Protein 2O6P (pdb70)

Nearest PDB structures (foldseek):
  2o6p-assembly1_A  TM=9.676E-01  e=1.182E-20  Staphylococcus aureus subsp. aureus N315
  2k78-assembly1_A  TM=9.141E-01  e=2.560E-16  Staphylococcus aureus subsp. aureus MW2
  2z6f-assembly1_A-2  TM=8.669E-01  e=1.026E-07  Staphylococcus aureus subsp. aureus Mu50
  4ij2-assembly1_F  TM=8.862E-01  e=1.407E-07  Staphylococcus aureus subsp. aureus USA300
  6tb2-assembly1_E  TM=8.964E-01  e=1.829E-07  Staphylococcus aureus

Foldseek 3Di:
DDQKFKWFKFKAAPPDPHGDPQRVQWDPIWMWHQPPNFIKIKTKGFLLVFWPWKAWQRHTWDWDAADVVRRMTITMYTDQDQAAKTKMKIWGWDFDDDVRHTDTDTDIHIIMMGGHDDPPHHD/DPDKAWWAKFKAAPPDPHGDPQRVQWDPIWMWDCPPNFIKIKTKGFLLVFWPWKFWQPGTWDWDAADVVRRMTITMDTDPDQAAKTKMKIWGWDFDDPPPDTDTDTDIGIMIMGIHDDD

Sequence (242 aa):
GSSDSGTLNNYEVYKYNTNDTSIANDYFNKPAKKYIIKKNGKLYVQQITVNHSHWITGMMSSIEGHKKENIISSKNTTAKDERTSEFEVSKLNGKIDGKKIDVYIDEKVNGKKPFKKYDHHYNITYKFNGPTDVAGGSDSGTLNNYEVYKYNTNDTSIIANDYFNKPAKYIKKNGKLYVQITVNHSHWITGMSSIEGHKENIISKNTTAKDERTSEFEVSKLNGKIDGKIDVYIDEKVNGKPFKYDHHYNITYKFNGPT

Radius of gyration: 23.6 Å; Cα contacts (8 Å, |Δi|>4): 612; chains: 2; bounding box: 55×71×37 Å

InterPro domains:
  IPR006635 NEAT domain [PF05031] (29-143)
  IPR006635 NEAT domain [PS50978] (27-150)
  IPR006635 NEAT domain [SM00725] (27-150)
  IPR006635 NEAT domain [cd06920] (33-147)
  IPR017505 Sortase B signal domain, NPQTN class [TIGR03068] (189-221)
  IPR019909 Haem uptake protein IsdC [TIGR03656] (1-227)
  IPR037250 NEAT domain superfamily [G3DSA:2.60.40.1850] (28-150)
  IPR037250 NEAT domain superfamily [SSF158911] (33-146)
  IPR050436 Iron-regulated surface determinant protein A [PTHR37824] (28-159)

Secondary structure (DSSP, 8-state):
--SEEEEEEEEEETTSSSBPGGGGGB-S-EEEEEETTEEEEEEEEESGGGEEEEEETTEE-EEEEEETTTTEEEEEEEES-SEEEEEEEEEEEEEEEETTEEEEEEEEEEEEEEEE--SS---/--EEEEE-EEEEETTSSSBPGGGGGB-SSEEEEEETTEEEEEEEEESGGGEEEEEETTEE-EEEEEETTTTEEEEEEEES-SEEEEEEEEEEEEEE--TT--EEEEEEEEEEEEEES--

Solvent-accessible surface area: 13640 Å² total; per-residue (Å²): 95,69,82,61,30,80,5,96,10,56,0,24,130,91,106,40,105,91,77,15,108,16,21,84,40,5,42,84,72,3,117,12,52,65,82,142,50,100,8,33,0,26,1,32,1,28,66,10,115,37,8,88,12,8,16,0,68,72,78,178,33,87,71,77,59,127,64,128,102,134,40,29,9,26,0,14,2,54,6,78,75,4,66,22,87,7,61,5,115,4,44,22,100,12,98,71,138,65,119,55,67,94,34,37,58,64,46,133,91,59,4,4,0,66,0,63,8,39,124,99,11,72,74,99,101,60,62,22,104,0,94,13,56,0,34,130,88,113,40,107,91,78,15,107,16,23,72,41,4,43,88,69,6,90,21,29,61,59,134,88,102,46,33,0,26,0,33,0,25,20,10,102,42,8,87,16,8,20,0,71,74,116,184,32,82,73,81,61,136,63,130,82,118,19,32,10,26,0,16,4,79,5,77,84,4,57,15,94,6,62,5,112,4,52,24,92,25,84,49,104,110,111,53,77,117,73,130,75,82,82,129,90,62,4,3,0,52,0,74,14,46,168

Organism: Staphylococcus aureus (strain NCTC 8325 / PS 47) (NCBI:txid93061)

B-factor: mean 21.62, std 5.41, range [11.18, 51.81]

CATH classification: 2.60.40.1850

Structure (mmCIF, N/CA/C/O backbone):
data_2O6P
#
_entry.id   2O6P
#
_cell.length_a   47.489
_cell.length_b   70.441
_cell.length_c   88.685
_cell.angle_alpha   90.00
_cell.angle_beta   90.00
_cell.angle_gamma   90.00
#
_symmetry.space_group_name_H-M   'P 21 21 21'
#
loop_
_entity.id
_entity.type
_entity.pdbx_description
1 polymer 'Iron-regulated surface determinant protein C'
2 non-polymer 'ZINC ION'
3 non-polymer 'CHLORIDE ION'
4 non-polymer 'PROTOPORPHYRIN IX CONTAINING FE'
5 water water
#
loop_
_atom_site.group_PDB
_atom_site.id
_atom_site.type_symbol
_atom_site.label_atom_id
_atom_site.label_alt_id
_atom_site.label_comp_id
_atom_site.label_asym_id
_atom_site.label_entity_id
_atom_site.label_seq_id
_atom_site.pdbx_PDB_ins_code
_atom_site.Cartn_x
_atom_site.Cartn_y
_atom_site.Cartn_z
_atom_site.occupancy
_atom_site.B_iso_or_equiv
_atom_site.auth_seq_id
_atom_site.auth_comp_id
_atom_site.auth_asym_id
_atom_site.auth_atom_id
_atom_site.pdbx_PDB_model_num
ATOM 1 N N . GLY A 1 1 ? -33.794 -23.724 -14.715 1.00 18.21 28 GLY A N 1
ATOM 2 C CA . GLY A 1 1 ? -33.042 -24.929 -15.169 1.00 18.94 28 GLY A CA 1
ATOM 3 C C . GLY A 1 1 ? -33.527 -25.578 -16.455 1.00 19.12 28 GLY A C 1
ATOM 4 O O . GLY A 1 1 ? -34.437 -25.099 -17.135 1.00 18.79 28 GLY A O 1
ATOM 5 N N . SER A 1 2 ? -32.897 -26.689 -16.798 1.00 19.04 29 SER A N 1
ATOM 6 C CA A SER A 1 2 ? -33.283 -27.440 -17.980 0.50 19.53 29 SER A CA 1
ATOM 7 C CA B SER A 1 2 ? -33.272 -27.451 -17.986 0.50 19.74 29 SER A CA 1
ATOM 8 C C . SER A 1 2 ? -33.456 -28.910 -17.627 1.00 20.09 29 SER A C 1
ATOM 9 O O . SER A 1 2 ? -32.605 -29.492 -16.941 1.00 20.67 29 SER A O 1
ATOM 14 N N . ASP A 1 3 ? -34.553 -29.490 -18.103 1.00 20.14 30 ASP A N 1
ATOM 15 C CA . ASP A 1 3 ? -34.923 -30.868 -17.767 1.00 20.55 30 ASP A CA 1
ATOM 16 C C . ASP A 1 3 ? -34.158 -31.922 -18.568 1.00 20.53 30 ASP A C 1
ATOM 17 O O . ASP A 1 3 ? -34.388 -33.118 -18.423 1.00 21.48 30 ASP A O 1
ATOM 22 N N . SER A 1 4 ? -33.247 -31.471 -19.414 1.00 19.58 31 SER A N 1
ATOM 23 C CA . SER A 1 4 ? -32.306 -32.376 -20.063 1.00 19.32 31 SER A CA 1
ATOM 24 C C . SER A 1 4 ? -31.029 -31.610 -20.345 1.00 19.60 31 SER A C 1
ATOM 25 O O . SER A 1 4 ? -31.044 -30.382 -20.389 1.00 20.04 31 SER A O 1
ATOM 28 N N . GLY A 1 5 ? -29.928 -32.334 -20.540 1.00 20.20 32 GLY A N 1
ATOM 29 C CA . GLY A 1 5 ? -28.640 -31.700 -20.798 1.00 20.68 32 GLY A CA 1
ATOM 30 C C . GLY A 1 5 ? -27.509 -32.658 -20.528 1.00 21.73 32 GLY A C 1
ATOM 31 O O . GLY A 1 5 ? -27.717 -33.861 -20.490 1.00 21.53 32 GLY A O 1
ATOM 32 N N . THR A 1 6 ? -26.310 -32.126 -20.334 1.00 22.18 33 THR A N 1
ATOM 33 C CA . THR A 1 6 ? -25.177 -32.995 -20.046 1.00 22.85 33 THR A CA 1
ATOM 34 C C . THR A 1 6 ? -24.815 -32.880 -18.583 1.00 21.97 33 THR A C 1
ATOM 35 O O . THR A 1 6 ? -25.178 -31.920 -17.905 1.00 21.88 33 THR A O 1
ATOM 39 N N . LEU A 1 7 ? -24.142 -33.894 -18.065 1.00 22.03 34 LEU A N 1
ATOM 40 C CA . LEU A 1 7 ? -23.596 -33.759 -16.735 1.00 22.22 34 LEU A CA 1
ATOM 41 C C . LEU A 1 7 ? -22.282 -34.487 -16.595 1.00 21.62 34 LEU A C 1
ATOM 42 O O . LEU A 1 7 ? -22.068 -35.578 -17.150 1.00 21.85 34 LEU A O 1
ATOM 47 N N . ASN A 1 8 ? -21.400 -33.834 -15.867 1.00 21.06 35 ASN A N 1
ATOM 48 C CA A ASN A 1 8 ? -20.123 -34.401 -15.518 0.50 20.91 35 ASN A CA 1
ATOM 49 C CA B ASN A 1 8 ? -20.121 -34.429 -15.531 0.50 21.06 35 ASN A CA 1
ATOM 50 C C . ASN A 1 8 ? -20.323 -35.382 -14.369 1.00 20.63 35 ASN A C 1
ATOM 51 O O . ASN A 1 8 ? -21.222 -35.206 -13.548 1.00 20.13 35 ASN A O 1
ATOM 60 N N . TYR A 1 9 ? -19.490 -36.407 -14.326 1.00 19.76 36 TYR A N 1
ATOM 61 C CA . TYR A 1 9 ? -19.530 -37.372 -13.244 1.00 18.62 36 TYR A CA 1
ATOM 62 C C . TYR A 1 9 ? -18.183 -38.073 -13.192 1.00 18.93 36 TYR A C 1
ATOM 63 O O . TYR A 1 9 ? -17.375 -37.944 -14.111 1.00 19.26 36 TYR A O 1
ATOM 72 N N . GLU A 1 10 ? -17.961 -38.811 -12.112 1.00 18.82 37 GLU A N 1
ATOM 73 C CA . GLU A 1 10 ? -16.766 -39.626 -11.958 1.00 19.39 37 GLU A CA 1
ATOM 74 C C . GLU A 1 10 ? -17.187 -40.935 -11.318 1.00 18.80 37 GLU A C 1
ATOM 75 O O . GLU A 1 10 ? -18.154 -40.969 -10.561 1.00 18.62 37 GLU A O 1
ATOM 81 N N . VAL A 1 11 ? -16.458 -42.007 -11.607 1.00 18.28 38 VAL A N 1
ATOM 82 C CA . VAL A 1 11 ? -16.711 -43.285 -10.940 1.00 17.70 38 VAL A CA 1
ATOM 83 C C . VAL A 1 11 ? -15.621 -43.530 -9.894 1.00 17.88 38 VAL A C 1
ATOM 84 O O . VAL A 1 11 ? -14.429 -43.542 -10.217 1.00 17.28 38 VAL A O 1
ATOM 88 N N . TYR A 1 12 ? -16.054 -43.692 -8.651 1.00 18.05 39 TYR A N 1
ATOM 89 C CA . TYR A 1 12 ? -15.166 -43.906 -7.522 1.00 18.47 39 TYR A CA 1
ATOM 90 C C . TYR A 1 12 ? -15.146 -45.369 -7.091 1.00 18.16 39 TYR A C 1
ATOM 91 O O . TYR A 1 12 ? -16.142 -46.085 -7.209 1.00 17.19 39 TYR A O 1
ATOM 100 N N . LYS A 1 13 ? -14.011 -45.803 -6.555 1.00 17.66 40 LYS A N 1
ATOM 101 C CA . LYS A 1 13 ? -13.966 -47.064 -5.834 1.00 17.49 40 LYS A CA 1
ATOM 102 C C . LYS A 1 13 ? -15.002 -47.016 -4.713 1.00 17.11 40 LYS A C 1
ATOM 103 O O . LYS A 1 13 ? -15.159 -45.995 -4.036 1.00 17.68 40 LYS A O 1
ATOM 109 N N . TYR A 1 14 ? -15.704 -48.128 -4.538 1.00 16.40 41 TYR A N 1
ATOM 110 C CA . TYR A 1 14 ? -16.881 -48.222 -3.671 1.00 16.51 41 TYR A CA 1
ATOM 111 C C . TYR A 1 14 ? -16.652 -47.564 -2.325 1.00 17.03 41 TYR A C 1
ATOM 112 O O . TYR A 1 14 ? -15.764 -47.978 -1.573 1.00 17.31 41 TYR A O 1
ATOM 121 N N . ASN A 1 15 ? -17.476 -46.560 -2.020 1.00 17.37 42 ASN A N 1
ATOM 122 C CA . ASN A 1 15 ? -17.468 -45.919 -0.703 1.00 18.39 42 ASN A CA 1
ATOM 123 C C . ASN A 1 15 ? -16.140 -45.284 -0.326 1.00 19.05 42 ASN A C 1
ATOM 124 O O . ASN A 1 15 ? -15.745 -45.271 0.847 1.00 19.93 42 ASN A O 1
ATOM 129 N N . THR A 1 16 ? -15.471 -44.756 -1.342 1.00 19.71 43 THR A N 1
ATOM 130 C CA . THR A 1 16 ? -14.261 -43.960 -1.155 1.00 20.24 43 THR A CA 1
ATOM 131 C C . THR A 1 16 ? -14.396 -42.689 -1.976 1.00 21.32 43 THR A C 1
ATOM 132 O O . THR A 1 16 ? -15.366 -42.510 -2.726 1.00 20.98 43 THR A O 1
ATOM 136 N N . ASN A 1 17 ? -13.410 -41.808 -1.837 1.00 22.97 44 ASN A N 1
ATOM 137 C CA . ASN A 1 17 ? -13.337 -40.634 -2.681 1.00 24.31 44 ASN A CA 1
ATOM 138 C C . ASN A 1 17 ? -12.219 -40.776 -3.711 1.00 24.50 44 ASN A C 1
ATOM 139 O O . ASN A 1 17 ? -11.769 -39.782 -4.293 1.00 25.50 44 ASN A O 1
ATOM 144 N N . ASP A 1 18 ? -11.805 -42.026 -3.943 1.00 24.46 45 ASP A N 1
ATOM 145 C CA . ASP A 1 18 ? -10.747 -42.365 -4.896 1.00 24.02 45 ASP A CA 1
ATOM 146 C C . ASP A 1 18 ? -11.322 -42.843 -6.220 1.00 23.20 45 ASP A C 1
ATOM 147 O O . ASP A 1 18 ? -12.285 -43.600 -6.253 1.00 22.71 45 ASP A O 1
ATOM 152 N N . THR A 1 19 ? -10.701 -42.403 -7.308 1.00 22.13 46 THR A N 1
ATOM 153 C CA . THR A 1 19 ? -11.103 -42.778 -8.656 1.00 21.46 46 THR A CA 1
ATOM 154 C C . THR A 1 19 ? -10.985 -44.292 -8.839 1.00 19.98 46 THR A C 1
ATOM 155 O O . THR A 1 19 ? -9.982 -44.902 -8.459 1.00 20.43 46 THR A O 1
ATOM 159 N N . SER A 1 20 ? -12.023 -44.894 -9.408 1.00 18.38 47 SER A N 1
ATOM 160 C CA . SER A 1 20 ? -12.036 -46.334 -9.640 1.00 17.58 47 SER A CA 1
ATOM 161 C C . SER A 1 20 ? -11.205 -46.698 -10.853 1.00 16.81 47 SER A C 1
ATOM 162 O O . SER A 1 20 ? -11.082 -45.918 -11.791 1.00 16.82 47 SER A O 1
ATOM 165 N N . ILE A 1 21 ? -10.674 -47.920 -10.852 1.00 17.15 48 ILE A N 1
ATOM 166 C CA . ILE A 1 21 ? -10.090 -48.495 -12.067 1.00 17.32 48 ILE A CA 1
ATOM 167 C C . ILE A 1 21 ? -11.118 -48.489 -13.218 1.00 16.96 48 ILE A C 1
ATOM 168 O O . ILE A 1 21 ? -10.757 -48.380 -14.400 1.00 17.77 48 ILE A O 1
ATOM 173 N N . ALA A 1 22 ? -12.397 -48.577 -12.848 1.00 16.09 49 ALA A N 1
ATOM 174 C CA . ALA A 1 22 ? -13.486 -48.552 -13.826 1.00 15.84 49 ALA A CA 1
ATOM 175 C C . ALA A 1 22 ? -13.617 -47.215 -14.546 1.00 15.51 49 ALA A C 1
ATOM 176 O O . ALA A 1 22 ? -14.129 -47.156 -15.670 1.00 15.55 49 ALA A O 1
ATOM 178 N N . ASN A 1 23 ? -13.161 -46.134 -13.901 1.00 15.82 50 ASN A N 1
ATOM 179 C CA . ASN A 1 23 ? -13.479 -44.783 -14.382 1.00 16.01 50 ASN A CA 1
ATOM 180 C C . ASN A 1 23 ? -13.100 -44.515 -15.841 1.00 16.40 50 ASN A C 1
ATOM 181 O O . ASN A 1 23 ? -13.846 -43.843 -16.558 1.00 16.02 50 ASN A O 1
ATOM 186 N N . ASP A 1 24 ? -11.944 -45.021 -16.281 1.00 16.91 51 ASP A N 1
ATOM 187 C CA . ASP A 1 24 ? -11.488 -44.801 -17.661 1.00 17.72 51 ASP A CA 1
ATOM 188 C C . ASP A 1 24 ? -12.429 -45.388 -18.720 1.00 17.18 51 ASP A C 1
ATOM 189 O O . ASP A 1 24 ? -12.407 -44.980 -19.888 1.00 17.19 51 ASP A O 1
ATOM 194 N N . TYR A 1 25 ? -13.268 -46.334 -18.298 1.00 16.26 52 TYR A N 1
ATOM 195 C CA . TYR A 1 25 ? -14.161 -47.037 -19.226 1.00 15.78 52 TYR A CA 1
ATOM 196 C C . TYR A 1 25 ? -15.506 -46.326 -19.362 1.00 15.56 52 TYR A C 1
ATOM 197 O O . TYR A 1 25 ? -16.388 -46.759 -20.108 1.00 15.99 52 TYR A O 1
ATOM 206 N N . PHE A 1 26 ? -15.640 -45.219 -18.635 1.00 15.96 53 PHE A N 1
ATOM 207 C CA . PHE A 1 26 ? -16.857 -44.418 -18.664 1.00 16.20 53 PHE A CA 1
ATOM 208 C C . PHE A 1 26 ? -16.578 -43.116 -19.399 1.00 17.10 53 PHE A C 1
ATOM 209 O O . PHE A 1 26 ? -15.704 -42.344 -18.984 1.00 17.63 53 PHE A O 1
ATOM 217 N N . ASN A 1 27 ? -17.271 -42.900 -20.517 1.00 17.43 54 ASN A N 1
ATOM 218 C CA . ASN A 1 27 ? -17.101 -41.665 -21.289 1.00 18.36 54 ASN A CA 1
ATOM 219 C C . ASN A 1 27 ? -17.707 -40.483 -20.553 1.00 18.83 54 ASN A C 1
ATOM 220 O O . ASN A 1 27 ? -18.761 -40.599 -19.922 1.00 19.12 54 ASN A O 1
ATOM 225 N N . LYS A 1 28 ? -17.028 -39.344 -20.622 1.00 20.09 55 LYS A N 1
ATOM 226 C CA . LYS A 1 28 ? -17.525 -38.127 -19.998 1.00 21.57 55 LYS A CA 1
ATOM 227 C C . LYS A 1 28 ? -17.749 -37.093 -21.106 1.00 22.03 55 LYS A C 1
ATOM 228 O O . LYS A 1 28 ? -16.984 -37.067 -22.082 1.00 22.62 55 LYS A O 1
ATOM 234 N N . PRO A 1 29 ? -18.798 -36.253 -20.975 1.00 22.41 56 PRO A N 1
ATOM 235 C CA . PRO A 1 29 ? -19.854 -36.277 -19.968 1.00 22.61 56 PRO A CA 1
ATOM 236 C C . PRO A 1 29 ? -20.960 -37.283 -20.309 1.00 22.13 56 PRO A C 1
ATOM 237 O O . PRO A 1 29 ? -20.971 -37.860 -21.402 1.00 23.02 56 PRO A O 1
ATOM 241 N N . ALA A 1 30 ? -21.865 -37.495 -19.361 1.00 21.68 57 ALA A N 1
ATOM 242 C CA . ALA A 1 30 ? -23.088 -38.237 -19.618 1.00 21.35 57 ALA A CA 1
ATOM 243 C C . ALA A 1 30 ? -24.156 -37.211 -19.980 1.00 20.92 57 ALA A C 1
ATOM 244 O O . ALA A 1 30 ? -23.878 -35.991 -20.048 1.00 21.05 57 ALA A O 1
ATOM 246 N N . LYS A 1 31 ? -25.356 -37.709 -20.245 1.00 20.77 58 LYS A N 1
ATOM 247 C CA A LYS A 1 31 ? -26.512 -36.841 -20.427 0.50 20.98 58 LYS A CA 1
ATOM 248 C CA B LYS A 1 31 ? -26.527 -36.866 -20.462 0.50 21.06 58 LYS A CA 1
ATOM 249 C C . LYS A 1 31 ? -27.532 -37.175 -19.361 1.00 20.78 58 LYS A C 1
ATOM 250 O O . LYS A 1 31 ? -27.472 -38.244 -18.744 1.00 21.14 58 LYS A O 1
ATOM 261 N N . TYR A 1 32 ? -28.451 -36.249 -19.114 1.00 20.23 59 TYR A N 1
ATOM 262 C CA . TYR A 1 32 ? -29.550 -36.521 -18.201 1.00 19.61 59 TYR A CA 1
ATOM 263 C C . TYR A 1 32 ? -30.835 -36.089 -18.865 1.00 20.20 59 TYR A C 1
ATOM 264 O O . TYR A 1 32 ? -30.823 -35.237 -19.767 1.00 19.41 59 TYR A O 1
ATOM 273 N N . ILE A 1 33 ? -31.922 -36.738 -18.458 1.00 20.56 60 ILE A N 1
ATOM 274 C CA A ILE A 1 33 ? -33.272 -36.384 -18.903 0.50 21.16 60 ILE A CA 1
ATOM 275 C CA B ILE A 1 33 ? -33.260 -36.351 -18.881 0.50 21.43 60 ILE A CA 1
ATOM 276 C C . ILE A 1 33 ? -34.238 -36.520 -17.731 1.00 22.07 60 ILE A C 1
ATOM 277 O O . ILE A 1 33 ? -34.161 -37.478 -16.958 1.00 22.27 60 ILE A O 1
ATOM 286 N N . LYS A 1 34 ? -35.142 -35.559 -17.602 1.00 23.24 61 LYS A N 1
ATOM 287 C CA . LYS A 1 34 ? -36.237 -35.669 -16.662 1.00 25.00 61 LYS A CA 1
ATOM 288 C C . LYS A 1 34 ? -37.473 -35.933 -17.520 1.00 25.77 61 LYS A C 1
ATOM 289 O O . LYS A 1 34 ? -37.760 -35.163 -18.452 1.00 26.65 61 LYS A O 1
ATOM 295 N N . LYS A 1 35 ? -38.160 -37.038 -17.228 1.00 26.70 62 LYS A N 1
ATOM 296 C CA . LYS A 1 35 ? -39.346 -37.484 -17.973 1.00 27.46 62 LYS A CA 1
ATOM 297 C C . LYS A 1 35 ? -40.274 -38.315 -17.083 1.00 27.99 62 LYS A C 1
ATOM 298 O O . LYS A 1 35 ? -39.812 -39.069 -16.213 1.00 28.45 62 LYS A O 1
ATOM 304 N N . ASN A 1 36 ? -41.583 -38.173 -17.315 1.00 28.30 63 ASN A N 1
ATOM 305 C CA . ASN A 1 36 ? -42.624 -38.810 -16.487 1.00 28.73 63 ASN A CA 1
ATOM 306 C C . ASN A 1 36 ? -42.426 -38.554 -14.972 1.00 28.03 63 ASN A C 1
ATOM 307 O O . ASN A 1 36 ? -42.660 -39.438 -14.143 1.00 28.79 63 ASN A O 1
ATOM 312 N N . GLY A 1 37 ? -41.971 -37.347 -14.631 1.00 27.67 64 GLY A N 1
ATOM 313 C CA . GLY A 1 37 ? -41.680 -36.953 -13.246 1.00 27.04 64 GLY A CA 1
ATOM 314 C C . GLY A 1 37 ? -40.454 -37.602 -12.610 1.00 26.59 64 GLY A C 1
ATOM 315 O O . GLY A 1 37 ? -40.198 -37.421 -11.412 1.00 27.50 64 GLY A O 1
ATOM 316 N N . LYS A 1 38 ? -39.695 -38.352 -13.408 1.00 25.23 65 LYS A N 1
ATOM 317 C CA . LYS A 1 38 ? -38.528 -39.093 -12.899 1.00 24.38 65 LYS A CA 1
ATOM 318 C C . LYS A 1 38 ? -37.221 -38.611 -13.546 1.00 22.97 65 LYS A C 1
ATOM 319 O O . LYS A 1 38 ? -37.244 -38.026 -14.633 1.00 22.70 65 LYS A O 1
ATOM 325 N N . LEU A 1 39 ? -36.096 -38.875 -12.874 1.00 21.54 66 LEU A N 1
ATOM 326 C CA . LEU A 1 39 ? -34.767 -38.444 -13.338 1.00 20.49 66 LEU A CA 1
ATOM 327 C C . LEU A 1 39 ? -33.991 -39.610 -13.926 1.00 19.22 66 LEU A C 1
ATOM 328 O O . LEU A 1 39 ? -33.958 -40.690 -13.340 1.00 18.62 66 LEU A O 1
ATOM 333 N N . TYR A 1 40 ? -33.374 -39.385 -15.078 1.00 18.76 67 TYR A N 1
ATOM 334 C CA . TYR A 1 40 ? -32.599 -40.424 -15.755 1.00 18.33 67 TYR A CA 1
ATOM 335 C C . TYR A 1 40 ? -31.243 -39.900 -16.175 1.00 18.15 67 TYR A C 1
ATOM 336 O O . TYR A 1 40 ? -31.119 -38.746 -16.580 1.00 18.40 67 TYR A O 1
ATOM 345 N N . VAL A 1 41 ? -30.234 -40.761 -16.079 1.00 17.71 68 VAL A N 1
ATOM 346 C CA . VAL A 1 41 ? -28.951 -40.487 -16.717 1.00 17.70 68 VAL A CA 1
ATOM 347 C C . VAL A 1 41 ? -28.724 -41.451 -17.875 1.00 17.33 68 VAL A C 1
ATOM 348 O O . VAL A 1 41 ? -29.194 -42.598 -17.843 1.00 17.20 68 VAL A O 1
ATOM 352 N N . GLN A 1 42 ? -28.019 -40.955 -18.890 1.00 17.30 69 GLN A N 1
ATOM 353 C CA A GLN A 1 42 ? -27.649 -41.747 -20.054 0.50 17.41 69 GLN A CA 1
ATOM 354 C CA B GLN A 1 42 ? -27.645 -41.752 -20.055 0.50 17.66 69 GLN A CA 1
ATOM 355 C C . GLN A 1 42 ? -26.132 -41.773 -20.138 1.00 17.42 69 GLN A C 1
ATOM 356 O O . GLN A 1 42 ? -25.503 -40.752 -20.462 1.00 17.99 69 GLN A O 1
ATOM 367 N N . ILE A 1 43 ? -25.566 -42.937 -19.827 1.00 16.71 70 ILE A N 1
ATOM 368 C CA . ILE A 1 43 ? -24.122 -43.103 -19.673 1.00 16.67 70 ILE A CA 1
ATOM 369 C C . ILE A 1 43 ? -23.558 -43.963 -20.793 1.00 16.69 70 ILE A C 1
ATOM 370 O O . ILE A 1 43 ? -24.080 -45.039 -21.080 1.00 17.05 70 ILE A O 1
ATOM 375 N N . THR A 1 44 ? -22.495 -43.467 -21.427 1.00 16.28 71 THR A N 1
ATOM 376 C CA . THR A 1 44 ? -21.820 -44.203 -22.482 1.00 16.33 71 THR A CA 1
ATOM 377 C C . THR A 1 44 ? -20.543 -44.815 -21.923 1.00 16.30 71 THR A C 1
ATOM 378 O O . THR A 1 44 ? -19.699 -44.113 -21.354 1.00 16.18 71 THR A O 1
ATOM 382 N N . VAL A 1 45 ? -20.410 -46.122 -22.096 1.00 16.33 72 VAL A N 1
ATOM 383 C CA . VAL A 1 45 ? -19.165 -46.805 -21.729 1.00 16.52 72 VAL A CA 1
ATOM 384 C C . VAL A 1 45 ? -18.355 -47.169 -22.973 1.00 16.80 72 VAL A C 1
ATOM 385 O O . VAL A 1 45 ? -18.931 -47.408 -24.042 1.00 17.52 72 VAL A O 1
ATOM 389 N N . ASN A 1 46 ? -17.027 -47.188 -22.816 1.00 16.53 73 ASN A N 1
ATOM 390 C CA . ASN A 1 46 ? -16.113 -47.752 -23.819 1.00 16.11 73 ASN A CA 1
ATOM 391 C C . ASN A 1 46 ? -15.683 -49.157 -23.393 1.00 16.05 73 ASN A C 1
ATOM 392 O O . ASN A 1 46 ? -15.958 -49.575 -22.264 1.00 16.13 73 ASN A O 1
ATOM 397 N N . HIS A 1 47 ? -15.044 -49.898 -24.305 1.00 15.61 74 HIS A N 1
ATOM 398 C CA . HIS A 1 47 ? -14.817 -51.333 -24.092 1.00 16.01 74 HIS A CA 1
ATOM 399 C C . HIS A 1 47 ? -16.153 -52.010 -23.715 1.00 15.68 74 HIS A C 1
ATOM 400 O O . HIS A 1 47 ? -16.214 -52.863 -22.825 1.00 15.17 74 HIS A O 1
ATOM 407 N N . SER A 1 48 ? -17.215 -51.628 -24.423 1.00 16.54 75 SER A N 1
ATOM 408 C CA . SER A 1 48 ? -18.541 -52.163 -24.151 1.00 16.69 75 SER A CA 1
ATOM 409 C C . SER A 1 48 ? -18.579 -53.698 -24.069 1.00 16.26 75 SER A C 1
ATOM 410 O O . SER A 1 48 ? -19.258 -54.265 -23.200 1.00 16.10 75 SER A O 1
ATOM 413 N N . HIS A 1 49 ? -17.842 -54.376 -24.951 1.00 16.04 76 HIS A N 1
ATOM 414 C CA . HIS A 1 49 ? -17.920 -55.842 -24.984 1.00 15.82 76 HIS A CA 1
ATOM 415 C C . HIS A 1 49 ? -17.306 -56.510 -23.750 1.00 16.29 76 HIS A C 1
ATOM 416 O O . HIS A 1 49 ? -17.628 -57.657 -23.446 1.00 16.71 76 HIS A O 1
ATOM 423 N N . TRP A 1 50 ? -16.468 -55.763 -23.020 1.00 15.81 77 TRP A N 1
ATOM 424 C CA . TRP A 1 50 ? -15.902 -56.228 -21.751 1.00 15.37 77 TRP A CA 1
ATOM 425 C C . TRP A 1 50 ? -16.840 -56.052 -20.547 1.00 15.68 77 TRP A C 1
ATOM 426 O O . TRP A 1 50 ? -16.614 -56.631 -19.484 1.00 15.84 77 TRP A O 1
ATOM 437 N N . ILE A 1 51 ? -17.844 -55.196 -20.696 1.00 15.71 78 ILE A N 1
ATOM 438 C CA . ILE A 1 51 ? -18.744 -54.870 -19.588 1.00 15.70 78 ILE A CA 1
ATOM 439 C C . ILE A 1 51 ? -20.059 -55.591 -19.869 1.00 16.07 78 ILE A C 1
ATOM 440 O O . ILE A 1 51 ? -20.815 -55.174 -20.738 1.00 15.73 78 ILE A O 1
ATOM 445 N N . THR A 1 52 ? -20.311 -56.682 -19.150 1.00 16.20 79 THR A N 1
ATOM 446 C CA . THR A 1 52 ? -21.453 -57.529 -19.465 1.00 17.68 79 THR A CA 1
ATOM 447 C C . THR A 1 52 ? -22.743 -57.076 -18.793 1.00 17.56 79 THR A C 1
ATOM 448 O O . THR A 1 52 ? -23.838 -57.504 -19.185 1.00 18.81 79 THR A O 1
ATOM 452 N N . GLY A 1 53 ? -22.629 -56.210 -17.788 1.00 16.59 80 GLY A N 1
ATOM 453 C CA . GLY A 1 53 ? -23.816 -55.664 -17.149 1.00 16.94 80 GLY A CA 1
ATOM 454 C C . GLY A 1 53 ? -23.521 -54.505 -16.225 1.00 16.67 80 GLY A C 1
ATOM 455 O O . GLY A 1 53 ? -22.411 -54.378 -15.699 1.00 17.13 80 GLY A O 1
ATOM 456 N N . MET A 1 54 ? -24.530 -53.651 -16.050 1.00 16.36 81 MET A N 1
ATOM 457 C CA A MET A 1 54 ? -24.430 -52.482 -15.181 0.50 16.76 81 MET A CA 1
ATOM 458 C CA B MET A 1 54 ? -24.423 -52.511 -15.144 0.50 16.32 81 MET A CA 1
ATOM 459 C C . MET A 1 54 ? -25.752 -52.276 -14.453 1.00 16.43 81 MET A C 1
ATOM 460 O O . MET A 1 54 ? -26.813 -52.458 -15.053 1.00 16.62 81 MET A O 1
ATOM 469 N N . SER A 1 55 ? -25.687 -51.870 -13.186 1.00 16.23 82 SER A N 1
ATOM 470 C CA A SER A 1 55 ? -26.873 -51.364 -12.494 0.50 16.21 82 SER A CA 1
ATOM 471 C CA B SER A 1 55 ? -26.866 -51.393 -12.456 0.50 17.01 82 SER A CA 1
ATOM 472 C C . SER A 1 55 ? -26.501 -50.154 -11.655 1.00 16.77 82 SER A C 1
ATOM 473 O O . SER A 1 55 ? -25.343 -49.996 -11.267 1.00 16.45 82 SER A O 1
ATOM 478 N N . ILE A 1 56 ? -27.478 -49.288 -11.408 1.00 17.18 83 ILE A N 1
ATOM 479 C CA . ILE A 1 56 ? -27.279 -48.118 -10.543 1.00 17.20 83 ILE A CA 1
ATOM 480 C C . ILE A 1 56 ? -28.496 -48.030 -9.617 1.00 17.66 83 ILE A C 1
ATOM 481 O O . ILE A 1 56 ? -29.648 -48.120 -10.084 1.00 18.02 83 ILE A O 1
ATOM 486 N N . GLU A 1 57 ? -28.247 -47.882 -8.319 1.00 18.64 84 GLU A N 1
ATOM 487 C CA . GLU A 1 57 ? -29.321 -47.706 -7.327 1.00 20.11 84 GLU A CA 1
ATOM 488 C C . GLU A 1 57 ? -30.335 -48.859 -7.390 1.00 20.67 84 GLU A C 1
ATOM 489 O O . GLU A 1 57 ? -31.524 -48.660 -7.122 1.00 21.36 84 GLU A O 1
ATOM 495 N N . GLY A 1 58 ? -29.858 -50.048 -7.762 1.00 21.26 85 GLY A N 1
ATOM 496 C CA . GLY A 1 58 ? -30.697 -51.251 -7.808 1.00 22.35 85 GLY A CA 1
ATOM 497 C C . GLY A 1 58 ? -31.423 -51.480 -9.121 1.00 23.17 85 GLY A C 1
ATOM 498 O O . GLY A 1 58 ? -32.160 -52.468 -9.255 1.00 24.74 85 GLY A O 1
ATOM 499 N N . HIS A 1 59 ? -31.227 -50.579 -10.087 1.00 22.98 86 HIS A N 1
ATOM 500 C CA . HIS A 1 59 ? -31.866 -50.668 -11.407 1.00 23.56 86 HIS A CA 1
ATOM 501 C C . HIS A 1 59 ? -30.866 -51.093 -12.481 1.00 22.41 86 HIS A C 1
ATOM 502 O O . HIS A 1 59 ? -29.871 -50.397 -12.691 1.00 21.94 86 HIS A O 1
ATOM 509 N N . LYS A 1 60 ? -31.135 -52.214 -13.157 1.00 21.59 87 LYS A N 1
ATOM 510 C CA A LYS A 1 60 ? -30.315 -52.667 -14.282 0.50 21.11 87 LYS A CA 1
ATOM 511 C CA B LYS A 1 60 ? -30.307 -52.660 -14.283 0.50 21.01 87 LYS A CA 1
ATOM 512 C C . LYS A 1 60 ? -30.376 -51.679 -15.448 1.00 20.47 87 LYS A C 1
ATOM 513 O O . LYS A 1 60 ? -31.404 -51.002 -15.658 1.00 20.53 87 LYS A O 1
ATOM 524 N N . GLU A 1 61 ? -29.279 -51.596 -16.206 1.00 19.43 88 GLU A N 1
ATOM 525 C CA . GLU A 1 61 ? -29.211 -50.736 -17.383 1.00 18.24 88 GLU A CA 1
ATOM 526 C C . GLU A 1 61 ? -30.350 -51.017 -18.367 1.00 18.59 88 GLU A C 1
ATOM 527 O O . GLU A 1 61 ? -30.750 -52.169 -18.547 1.00 18.84 88 GLU A O 1
ATOM 533 N N . ASN A 1 62 ? -30.840 -49.953 -19.005 1.00 18.82 89 ASN A N 1
ATOM 534 C CA . ASN A 1 62 ? -31.666 -50.057 -20.198 1.00 19.30 89 ASN A CA 1
ATOM 535 C C . ASN A 1 62 ? -30.816 -49.536 -21.361 1.00 19.63 89 ASN A C 1
ATOM 536 O O . ASN A 1 62 ? -30.570 -48.333 -21.475 1.00 19.08 89 ASN A O 1
ATOM 541 N N . ILE A 1 63 ? -30.335 -50.456 -22.195 1.00 19.66 90 ILE A N 1
ATOM 542 C CA . ILE A 1 63 ? -29.410 -50.097 -23.271 1.00 20.17 90 ILE A CA 1
ATOM 543 C C . ILE A 1 63 ? -30.193 -49.391 -24.374 1.00 21.23 90 ILE A C 1
ATOM 544 O O . ILE A 1 63 ? -31.059 -50.005 -25.021 1.00 22.31 90 ILE A O 1
ATOM 549 N N . ILE A 1 64 ? -29.899 -48.109 -24.581 1.00 21.50 91 ILE A N 1
ATOM 550 C CA . ILE A 1 64 ? -30.660 -47.319 -25.561 1.00 22.60 91 ILE A CA 1
ATOM 551 C C . ILE A 1 64 ? -30.002 -47.226 -26.938 1.00 23.46 91 ILE A C 1
ATOM 552 O O . ILE A 1 64 ? -30.696 -47.017 -27.944 1.00 24.82 91 ILE A O 1
ATOM 557 N N . SER A 1 65 ? -28.680 -47.398 -26.984 1.00 23.73 92 SER A N 1
ATOM 558 C CA A SER A 1 65 ? -27.953 -47.419 -28.252 0.50 24.00 92 SER A CA 1
ATOM 559 C CA B SER A 1 65 ? -27.924 -47.352 -28.234 0.50 24.23 92 SER A CA 1
ATOM 560 C C . SER A 1 65 ? -26.623 -48.151 -28.120 1.00 24.38 92 SER A C 1
ATOM 561 O O . SER A 1 65 ? -26.082 -48.307 -27.020 1.00 24.19 92 SER A O 1
ATOM 566 N N . LYS A 1 66 ? -26.120 -48.641 -29.252 1.00 25.41 93 LYS A N 1
ATOM 567 C CA . LYS A 1 66 ? -24.803 -49.277 -29.306 1.00 26.73 93 LYS A CA 1
ATOM 568 C C . LYS A 1 66 ? -24.034 -48.741 -30.506 1.00 27.03 93 LYS A C 1
ATOM 569 O O . LYS A 1 66 ? -24.622 -48.423 -31.547 1.00 27.78 93 LYS A O 1
ATOM 575 N N . ASN A 1 67 ? -22.722 -48.617 -30.347 1.00 26.95 94 ASN A N 1
ATOM 576 C CA . ASN A 1 67 ? -21.825 -48.339 -31.457 1.00 27.04 94 ASN A CA 1
ATOM 577 C C . ASN A 1 67 ? -20.795 -49.467 -31.506 1.00 26.48 94 ASN A C 1
ATOM 578 O O . ASN A 1 67 ? -19.785 -49.450 -30.781 1.00 26.46 94 ASN A O 1
ATOM 583 N N . THR A 1 68 ? -21.074 -50.454 -32.353 1.00 26.38 95 THR A N 1
ATOM 584 C CA A THR A 1 68 ? -20.243 -51.655 -32.461 0.50 26.12 95 THR A CA 1
ATOM 585 C CA B THR A 1 68 ? -20.241 -51.655 -32.440 0.50 26.38 95 THR A CA 1
ATOM 586 C C . THR A 1 68 ? -18.844 -51.352 -33.011 1.00 26.22 95 THR A C 1
ATOM 587 O O . THR A 1 68 ? -17.860 -51.990 -32.620 1.00 26.79 95 THR A O 1
ATOM 594 N N . ALA A 1 69 ? -18.756 -50.371 -33.911 1.00 26.06 96 ALA A N 1
ATOM 595 C CA . ALA A 1 69 ? -17.469 -49.948 -34.475 1.00 26.02 96 ALA A CA 1
ATOM 596 C C . ALA A 1 69 ? -16.524 -49.345 -33.427 1.00 25.59 96 ALA A C 1
ATOM 597 O O . ALA A 1 69 ? -15.314 -49.608 -33.455 1.00 26.54 96 ALA A O 1
ATOM 599 N N . LYS A 1 70 ? -17.069 -48.546 -32.506 1.00 24.58 97 LYS A N 1
ATOM 600 C CA . LYS A 1 70 ? -16.276 -47.903 -31.456 1.00 23.76 97 LYS A CA 1
ATOM 601 C C . LYS A 1 70 ? -16.217 -48.743 -30.185 1.00 22.57 97 LYS A C 1
ATOM 602 O O . LYS A 1 70 ? -15.519 -48.379 -29.230 1.00 21.64 97 LYS A O 1
ATOM 608 N N . ASP A 1 71 ? -16.956 -49.851 -30.186 1.00 21.14 98 ASP A N 1
ATOM 609 C CA . ASP A 1 71 ? -17.098 -50.720 -29.007 1.00 20.02 98 ASP A CA 1
ATOM 610 C C . ASP A 1 71 ? -17.608 -49.900 -27.815 1.00 19.87 98 ASP A C 1
ATOM 611 O O . ASP A 1 71 ? -17.050 -49.936 -26.725 1.00 19.50 98 ASP A O 1
ATOM 616 N N . GLU A 1 72 ? -18.670 -49.138 -28.070 1.00 19.46 99 GLU A N 1
ATOM 617 C CA . GLU A 1 72 ? -19.312 -48.333 -27.049 1.00 19.30 99 GLU A CA 1
ATOM 618 C C . GLU A 1 72 ? -20.805 -48.689 -26.959 1.00 19.04 99 GLU A C 1
ATOM 619 O O . GLU A 1 72 ? -21.393 -49.221 -27.899 1.00 19.23 99 GLU A O 1
ATOM 625 N N . ARG A 1 73 ? -21.398 -48.436 -25.801 1.00 18.61 100 ARG A N 1
ATOM 626 C CA . ARG A 1 73 ? -22.860 -48.481 -25.691 1.00 18.12 100 ARG A CA 1
ATOM 627 C C . ARG A 1 73 ? -23.343 -47.405 -24.742 1.00 18.13 100 ARG A C 1
ATOM 628 O O . ARG A 1 73 ? -22.602 -46.964 -23.879 1.00 17.72 100 ARG A O 1
ATOM 636 N N . THR A 1 74 ? -24.597 -47.000 -24.911 1.00 18.12 101 THR A N 1
ATOM 637 C CA . THR A 1 74 ? -25.203 -45.991 -24.063 1.00 18.22 101 THR A CA 1
ATOM 638 C C . THR A 1 74 ? -26.395 -46.599 -23.326 1.00 18.40 101 THR A C 1
ATOM 639 O O . THR A 1 74 ? -27.305 -47.154 -23.947 1.00 18.42 101 THR A O 1
ATOM 643 N N . SER A 1 75 ? -26.363 -46.480 -22.001 1.00 17.59 102 SER A N 1
ATOM 644 C CA . SER A 1 75 ? -27.374 -47.076 -21.144 1.00 17.92 102 SER A CA 1
ATOM 645 C C . SER A 1 75 ? -28.064 -46.034 -20.304 1.00 18.09 102 SER A C 1
ATOM 646 O O . SER A 1 75 ? -27.428 -45.099 -19.802 1.00 18.66 102 SER A O 1
ATOM 649 N N . GLU A 1 76 ? -29.370 -46.218 -20.133 1.00 17.61 103 GLU A N 1
ATOM 650 C CA . GLU A 1 76 ? -30.183 -45.294 -19.357 1.00 17.86 103 GLU A CA 1
ATOM 651 C C . GLU A 1 76 ? -30.528 -45.911 -18.012 1.00 17.57 103 GLU A C 1
ATOM 652 O O . GLU A 1 76 ? -30.858 -47.101 -17.930 1.00 16.99 103 GLU A O 1
ATOM 658 N N . PHE A 1 77 ? -30.423 -45.093 -16.965 1.00 17.33 104 PHE A N 1
ATOM 659 C CA . PHE A 1 77 ? -30.711 -45.511 -15.603 1.00 18.06 104 PHE A CA 1
ATOM 660 C C . PHE A 1 77 ? -31.587 -44.474 -14.916 1.00 18.69 104 PHE A C 1
ATOM 661 O O . PHE A 1 77 ? -31.292 -43.276 -14.959 1.00 18.25 104 PHE A O 1
ATOM 669 N N . GLU A 1 78 ? -32.635 -44.940 -14.243 1.00 19.17 105 GLU A N 1
ATOM 670 C CA . GLU A 1 78 ? -33.354 -44.077 -13.314 1.00 20.24 105 GLU A CA 1
ATOM 671 C C . GLU A 1 78 ? -32.488 -43.800 -12.086 1.00 20.35 105 GLU A C 1
ATOM 672 O O . GLU A 1 78 ? -31.892 -44.715 -11.515 1.00 20.67 105 GLU A O 1
ATOM 678 N N . VAL A 1 79 ? -32.404 -42.533 -11.702 1.00 19.93 106 VAL A N 1
ATOM 679 C CA . VAL A 1 79 ? -31.647 -42.120 -10.520 1.00 19.55 106 VAL A CA 1
ATOM 680 C C . VAL A 1 79 ? -32.493 -41.214 -9.623 1.00 20.02 106 VAL A C 1
ATOM 681 O O . VAL A 1 79 ? -33.415 -40.552 -10.102 1.00 21.14 106 VAL A O 1
ATOM 685 N N . SER A 1 80 ? -32.173 -41.188 -8.334 1.00 20.21 107 SER A N 1
ATOM 686 C CA . SER A 1 80 ? -32.934 -40.389 -7.365 1.00 20.94 107 SER A CA 1
ATOM 687 C C . SER A 1 80 ? -32.492 -38.926 -7.327 1.00 21.24 107 SER A C 1
ATOM 688 O O . SER A 1 80 ? -33.172 -38.067 -6.729 1.00 21.16 107 SER A O 1
ATOM 691 N N . LYS A 1 81 ? -31.357 -38.646 -7.965 1.00 20.92 108 LYS A N 1
ATOM 692 C CA . LYS A 1 81 ? -30.742 -37.322 -7.947 1.00 20.69 108 LYS A CA 1
ATOM 693 C C . LYS A 1 81 ? -29.743 -37.163 -9.085 1.00 19.73 108 LYS A C 1
ATOM 694 O O . LYS A 1 81 ? -29.215 -38.151 -9.595 1.00 19.37 108 LYS A O 1
ATO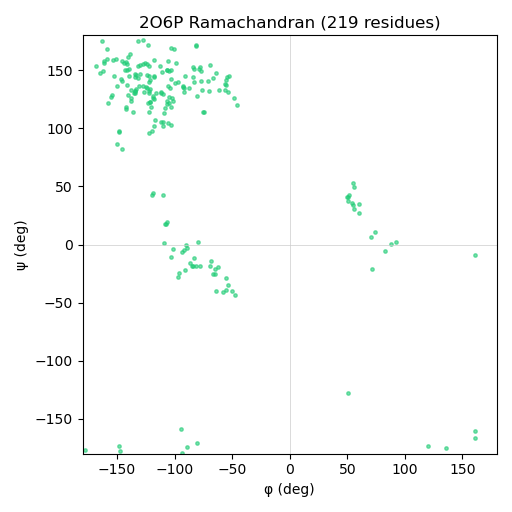M 700 N N . LEU A 1 82 ? -29.503 -35.913 -9.473 1.00 18.99 109 LEU A N 1
ATOM 701 C CA . LEU A 1 82 ? -28.548 -35.594 -10.529 1.00 18.40 109 LEU A CA 1
ATOM 702 C C . LEU A 1 82 ? -27.238 -35.057 -9.976 1.00 18.30 109 LEU A C 1
ATOM 703 O O . LEU A 1 82 ? -26.251 -34.918 -10.715 1.00 17.76 109 LEU A O 1
ATOM 708 N N . ASN A 1 83 ? -27.228 -34.750 -8.683 1.00 18.32 110 ASN A N 1
ATOM 709 C CA . ASN A 1 83 ? -26.029 -34.226 -8.057 1.00 18.71 110 ASN A CA 1
ATOM 710 C C . ASN A 1 83 ? -25.803 -34.906 -6.714 1.00 18.89 110 ASN A C 1
ATOM 711 O O . ASN A 1 83 ? -26.598 -34.733 -5.785 1.00 19.22 110 ASN A O 1
ATOM 716 N N . GLY A 1 84 ? -24.723 -35.676 -6.626 1.00 18.63 111 GLY A N 1
ATOM 717 C CA . GLY A 1 84 ? -24.429 -36.459 -5.434 1.00 18.62 111 GLY A CA 1
ATOM 718 C C . GLY A 1 84 ? -23.975 -37.869 -5.772 1.00 18.61 111 GLY A C 1
ATOM 719 O O . GLY A 1 84 ? -23.807 -38.221 -6.945 1.00 18.65 111 GLY A O 1
ATOM 720 N N . LYS A 1 85 ? -23.786 -38.677 -4.727 1.00 18.34 112 LYS A N 1
ATOM 721 C CA . LYS A 1 85 ? -23.261 -40.036 -4.893 1.00 17.87 112 LYS A CA 1
ATOM 722 C C . LYS A 1 85 ? -24.352 -41.090 -4.928 1.00 17.21 112 LYS A C 1
ATOM 723 O O . LYS A 1 85 ? -25.331 -41.010 -4.183 1.00 16.75 112 LYS A O 1
ATOM 729 N N . ILE A 1 86 ? -24.183 -42.077 -5.806 1.00 16.25 113 ILE A N 1
ATOM 730 C CA . ILE A 1 86 ? -25.117 -43.200 -5.905 1.00 16.42 113 ILE A CA 1
ATOM 731 C C . ILE A 1 86 ? -24.284 -44.450 -6.140 1.00 15.73 113 ILE A C 1
ATOM 732 O O . ILE A 1 86 ? -23.448 -44.484 -7.048 1.00 16.93 113 ILE A O 1
ATOM 737 N N . ASP A 1 87 ? -24.512 -45.478 -5.325 1.00 15.67 114 ASP A N 1
ATOM 738 C CA . ASP A 1 87 ? -23.792 -46.737 -5.511 1.00 15.10 114 ASP A CA 1
ATOM 739 C C . ASP A 1 87 ? -24.378 -47.516 -6.679 1.00 15.27 114 ASP A C 1
ATOM 740 O O . ASP A 1 87 ? -25.584 -47.418 -6.953 1.00 15.97 114 ASP A O 1
ATOM 745 N N . GLY A 1 88 ? -23.521 -48.287 -7.359 1.00 14.83 115 GLY A N 1
ATOM 746 C CA . GLY A 1 88 ? -23.925 -49.109 -8.490 1.00 15.06 115 GLY A CA 1
ATOM 747 C C . GLY A 1 88 ? -23.109 -50.372 -8.552 1.00 15.47 115 GLY A C 1
ATOM 748 O O . GLY A 1 88 ? -22.296 -50.618 -7.666 1.00 15.15 115 GLY A O 1
ATOM 749 N N . LYS A 1 89 ? -23.362 -51.184 -9.580 1.00 15.54 116 LYS A N 1
ATOM 750 C CA A LYS A 1 89 ? -22.635 -52.439 -9.788 0.50 15.89 116 LYS A CA 1
ATOM 751 C CA B LYS A 1 89 ? -22.605 -52.420 -9.786 0.50 15.87 116 LYS A CA 1
ATOM 752 C C . LYS A 1 89 ? -22.208 -52.570 -11.239 1.00 15.79 116 LYS A C 1
ATOM 753 O O . LYS A 1 89 ? -22.859 -52.030 -12.135 1.00 15.37 116 LYS A O 1
ATOM 764 N N . ILE A 1 90 ? -21.105 -53.284 -11.461 1.00 15.35 117 ILE A N 1
ATOM 765 C CA . ILE A 1 90 ? -20.619 -53.509 -12.809 1.00 15.80 117 ILE A CA 1
ATOM 766 C C . ILE A 1 90 ? -20.076 -54.936 -12.933 1.00 15.74 117 ILE A C 1
ATOM 767 O O . ILE A 1 90 ? -19.402 -55.429 -12.025 1.00 16.66 117 ILE A O 1
ATOM 772 N N . ASP A 1 91 ? -20.404 -55.600 -14.043 1.00 15.52 118 ASP A N 1
ATOM 773 C CA . ASP A 1 91 ? -19.901 -56.946 -14.319 1.00 15.87 118 ASP A CA 1
ATOM 774 C C . ASP A 1 91 ? -18.928 -56.853 -15.472 1.00 15.15 118 ASP A C 1
ATOM 775 O O . ASP A 1 91 ? -19.244 -56.260 -16.506 1.00 14.62 118 ASP A O 1
ATOM 780 N N . VAL A 1 92 ? -17.745 -57.429 -15.273 1.00 14.91 119 VAL A N 1
ATOM 781 C CA . VAL A 1 92 ? -16.674 -57.353 -16.260 1.00 15.04 119 VAL A CA 1
ATOM 782 C C . VAL A 1 92 ? -16.274 -58.756 -16.688 1.00 15.25 119 VAL A C 1
ATOM 783 O O . VAL A 1 92 ? -16.122 -59.655 -15.846 1.00 15.49 119 VAL A O 1
ATOM 787 N N . TYR A 1 93 ? -16.140 -58.951 -17.995 1.00 15.10 120 TYR A N 1
ATOM 788 C CA . TYR A 1 93 ? -15.694 -60.247 -18.510 1.00 15.53 120 TYR A CA 1
ATOM 789 C C . TYR A 1 93 ? -14.781 -60.014 -19.696 1.00 15.81 120 TYR A C 1
ATOM 790 O O . TYR A 1 93 ? -15.193 -59.457 -20.704 1.00 16.04 120 TYR A O 1
ATOM 799 N N . ILE A 1 94 ? -13.522 -60.420 -19.545 1.00 15.31 121 ILE A N 1
ATOM 800 C CA . ILE A 1 94 ? -12.522 -60.264 -20.604 1.00 15.34 121 ILE A CA 1
ATOM 801 C C . ILE A 1 94 ? -11.930 -61.633 -20.900 1.00 15.70 121 ILE A C 1
ATOM 802 O O . ILE A 1 94 ? -11.648 -62.406 -19.975 1.00 15.75 121 ILE A O 1
ATOM 807 N N . ASP A 1 95 ? -11.786 -61.954 -22.182 1.00 15.95 122 ASP A N 1
ATOM 808 C CA . ASP A 1 95 ? -11.061 -63.162 -22.575 1.00 16.87 122 ASP A CA 1
ATOM 809 C C . ASP A 1 95 ? -10.446 -62.888 -23.930 1.00 16.67 122 ASP A C 1
ATOM 810 O O . ASP A 1 95 ? -11.048 -63.139 -24.978 1.00 17.02 122 ASP A O 1
ATOM 815 N N . GLU A 1 96 ? -9.256 -62.302 -23.900 1.00 16.73 123 GLU A N 1
ATOM 816 C CA . GLU A 1 96 ? -8.533 -62.015 -25.135 1.00 17.22 123 GLU A CA 1
ATOM 817 C C . GLU A 1 96 ? -7.086 -61.746 -24.792 1.00 17.81 123 GLU A C 1
ATOM 818 O O . GLU A 1 96 ? -6.720 -61.709 -23.615 1.00 18.44 123 GLU A O 1
ATOM 824 N N . LYS A 1 97 ? -6.253 -61.564 -25.811 1.00 17.97 124 LYS A N 1
ATOM 825 C CA . LYS A 1 97 ? -4.852 -61.272 -25.543 1.00 18.86 124 LYS A CA 1
ATOM 826 C C . LYS A 1 97 ? -4.668 -59.829 -25.112 1.00 19.08 124 LYS A C 1
ATOM 827 O O . LYS A 1 97 ? -5.325 -58.929 -25.632 1.00 19.26 124 LYS A O 1
ATOM 833 N N . VAL A 1 98 ? -3.785 -59.640 -24.139 1.00 19.99 125 VAL A N 1
ATOM 834 C CA . VAL A 1 98 ? -3.289 -58.322 -23.753 1.00 21.08 125 VAL A CA 1
ATOM 835 C C . VAL A 1 98 ? -1.776 -58.360 -23.931 1.00 21.86 125 VAL A C 1
ATOM 836 O O . VAL A 1 98 ? -1.096 -59.216 -23.356 1.00 22.50 125 VAL A O 1
ATOM 840 N N . ASN A 1 99 ? -1.256 -57.445 -24.741 1.00 22.91 126 ASN A N 1
ATOM 841 C CA . ASN A 1 99 ? 0.154 -57.462 -25.116 1.00 23.58 126 ASN A CA 1
ATOM 842 C C . ASN A 1 99 ? 0.595 -58.835 -25.629 1.00 23.55 126 ASN A C 1
ATOM 843 O O . ASN A 1 99 ? 1.687 -59.326 -25.299 1.00 24.46 126 ASN A O 1
ATOM 848 N N . GLY A 1 100 ? -0.271 -59.452 -26.429 1.00 23.30 127 GLY A N 1
ATOM 849 C CA . GLY A 1 100 ? 0.023 -60.725 -27.076 1.00 23.38 127 GLY A CA 1
ATOM 850 C C . GLY A 1 100 ? -0.186 -61.989 -26.256 1.00 23.18 127 GLY A C 1
ATOM 851 O O . GLY A 1 100 ? -0.062 -63.096 -26.790 1.00 24.15 127 GLY A O 1
ATOM 852 N N . LYS A 1 101 ? -0.520 -61.826 -24.976 1.00 23.12 128 LYS A N 1
ATOM 853 C CA A LYS A 1 101 ? -0.648 -62.947 -24.033 0.50 22.68 128 LYS A CA 1
ATOM 854 C CA B LYS A 1 101 ? -0.671 -62.973 -24.089 0.50 22.66 128 LYS A CA 1
ATOM 855 C C . LYS A 1 101 ? -2.087 -63.109 -23.543 1.00 22.12 128 LYS A C 1
ATOM 856 O O . LYS A 1 101 ? -2.682 -62.130 -23.082 1.00 21.62 128 LYS A O 1
ATOM 867 N N . PRO A 1 102 ? -2.645 -64.340 -23.614 1.00 21.63 129 PRO A N 1
ATOM 868 C CA . PRO A 1 102 ? -4.034 -64.532 -23.178 1.00 21.00 129 PRO A CA 1
ATOM 869 C C . PRO A 1 102 ? -4.291 -64.020 -21.758 1.00 20.18 129 PRO A C 1
ATOM 870 O O . PRO A 1 102 ? -3.542 -64.329 -20.825 1.00 19.45 129 PRO A O 1
ATOM 874 N N . PHE A 1 103 ? -5.370 -63.248 -21.625 1.00 18.82 130 PHE A N 1
ATOM 875 C CA . PHE A 1 103 ? -5.805 -62.670 -20.364 1.00 18.83 130 PHE A CA 1
ATOM 876 C C . PHE A 1 103 ? -7.277 -63.031 -20.167 1.00 18.44 130 PHE A C 1
ATOM 877 O O . PHE A 1 103 ? -8.080 -62.952 -21.097 1.00 18.90 130 PHE A O 1
ATOM 885 N N . LYS A 1 104 ? -7.612 -63.432 -18.947 1.00 17.97 131 LYS A N 1
ATOM 886 C CA A LYS A 1 104 ? -8.977 -63.778 -18.573 0.50 18.00 131 LYS A CA 1
ATOM 887 C CA B LYS A 1 104 ? -8.985 -63.761 -18.586 0.50 17.81 131 LYS A CA 1
ATOM 888 C C . LYS A 1 104 ? -9.347 -62.995 -17.321 1.00 17.58 131 LYS A C 1
ATOM 889 O O . LYS A 1 104 ? -8.528 -62.823 -16.435 1.00 17.84 131 LYS A O 1
ATOM 900 N N . TYR A 1 105 ? -10.582 -62.517 -17.254 1.00 16.62 132 TYR A N 1
ATOM 901 C CA . TYR A 1 105 ? -11.011 -61.652 -16.152 1.00 16.81 132 TYR A CA 1
ATOM 902 C C . TYR A 1 105 ? -12.509 -61.788 -16.037 1.00 17.02 132 TYR A C 1
ATOM 903 O O . TYR A 1 105 ? -13.221 -61.627 -17.026 1.00 17.53 132 TYR A O 1
ATOM 912 N N . ASP A 1 106 ? -12.992 -62.094 -14.837 1.00 17.02 133 ASP A N 1
ATOM 913 C CA . ASP A 1 106 ? -14.407 -62.320 -14.645 1.00 17.02 133 ASP A CA 1
ATOM 914 C C . ASP A 1 106 ? -14.806 -61.888 -13.235 1.00 17.12 133 ASP A C 1
ATOM 915 O O . ASP A 1 106 ? -14.630 -62.637 -12.275 1.00 17.55 133 ASP A O 1
ATOM 920 N N . HIS A 1 107 ? -15.327 -60.666 -13.121 1.00 16.94 134 HIS A N 1
ATOM 921 C CA . HIS A 1 107 ? -15.590 -60.058 -11.817 1.00 17.32 134 HIS A CA 1
ATOM 922 C C . HIS A 1 107 ? -16.845 -59.239 -11.787 1.00 17.76 134 HIS A C 1
ATOM 923 O O . HIS A 1 107 ? -17.254 -58.676 -12.787 1.00 17.77 134 HIS A O 1
ATOM 930 N N . HIS A 1 108 ? -17.439 -59.196 -10.603 1.00 17.24 135 HIS A N 1
ATOM 931 C CA . HIS A 1 108 ? -18.612 -58.377 -10.341 1.00 17.67 135 HIS A CA 1
ATOM 932 C C . HIS A 1 108 ? -18.214 -57.442 -9.210 1.00 17.30 135 HIS A C 1
ATOM 933 O O . HIS A 1 108 ? -17.762 -57.883 -8.154 1.00 17.51 135 HIS A O 1
ATOM 94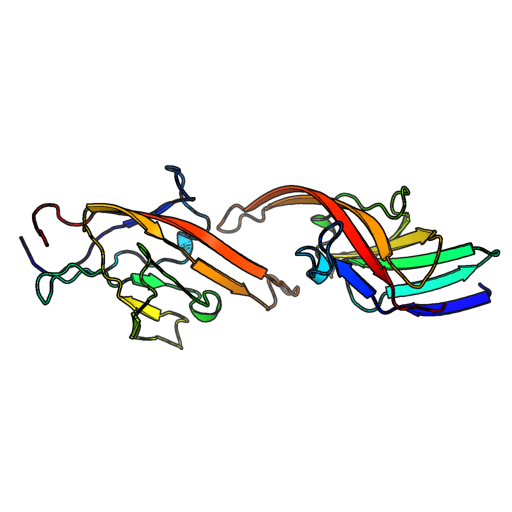0 N N . TYR A 1 109 ? -18.333 -56.144 -9.471 1.00 15.96 136 TYR A N 1
ATOM 941 C CA . TYR A 1 109 ? -17.891 -55.127 -8.522 1.00 15.33 136 TYR A CA 1
ATOM 942 C C . TYR A 1 109 ? -19.003 -54.185 -8.115 1.00 15.65 136 TYR A C 1
ATOM 943 O O . TYR A 1 109 ? -19.959 -53.962 -8.870 1.00 15.89 136 TYR A O 1
ATOM 952 N N . ASN A 1 110 ? -18.839 -53.639 -6.918 1.00 15.54 137 ASN A N 1
ATOM 953 C CA . ASN A 1 110 ? -19.570 -52.454 -6.490 1.00 15.86 137 ASN A CA 1
ATOM 954 C C . ASN A 1 110 ? -18.756 -51.223 -6.850 1.00 16.07 137 ASN A C 1
ATOM 955 O O . ASN A 1 110 ? -17.539 -51.262 -6.786 1.00 15.17 137 ASN A O 1
ATOM 960 N N . ILE A 1 111 ? -19.424 -50.136 -7.217 1.00 14.71 138 ILE A N 1
ATOM 961 C CA . ILE A 1 111 ? -18.764 -48.861 -7.517 1.00 15.15 138 ILE A CA 1
ATOM 962 C C . ILE A 1 111 ? -19.623 -47.729 -6.954 1.00 15.41 138 ILE A C 1
ATOM 963 O O . ILE A 1 111 ? -20.804 -47.929 -6.684 1.00 16.24 138 ILE A O 1
ATOM 968 N N . THR A 1 112 ? -19.030 -46.555 -6.783 1.00 15.33 139 THR A N 1
ATOM 969 C CA . THR A 1 112 ? -19.783 -45.383 -6.343 1.00 15.75 139 THR A CA 1
ATOM 970 C C . THR A 1 112 ? -19.683 -44.282 -7.385 1.00 16.24 139 THR A C 1
ATOM 971 O O . THR A 1 112 ? -18.587 -43.794 -7.674 1.00 16.65 139 THR A O 1
ATOM 975 N N . TYR A 1 113 ? -20.830 -43.896 -7.946 1.00 15.98 140 TYR A N 1
ATOM 976 C CA . TYR A 1 113 ? -20.871 -42.791 -8.903 1.00 16.55 140 TYR A CA 1
ATOM 977 C C . TYR A 1 113 ? -20.933 -41.472 -8.155 1.00 17.08 140 TYR A C 1
ATOM 978 O O . TYR A 1 113 ? -21.635 -41.372 -7.162 1.00 17.96 140 TYR A O 1
ATOM 987 N N . LYS A 1 114 ? -20.212 -40.467 -8.647 1.00 17.69 141 LYS A N 1
ATOM 988 C CA . LYS A 1 114 ? -20.385 -39.109 -8.162 1.00 18.59 141 LYS A CA 1
ATOM 989 C C . LYS A 1 114 ? -20.889 -38.265 -9.333 1.00 18.14 141 LYS A C 1
ATOM 990 O O . LYS A 1 114 ? -20.147 -37.983 -10.281 1.00 18.27 141 LYS A O 1
ATOM 996 N N . PHE A 1 115 ? -22.169 -37.900 -9.266 1.00 18.21 142 PHE A N 1
ATOM 997 C CA . PHE A 1 115 ? -22.788 -37.098 -10.303 1.00 18.37 142 PHE A CA 1
ATOM 998 C C . PHE A 1 115 ? -22.683 -35.627 -9.960 1.00 18.95 142 PHE A C 1
ATOM 999 O O . PHE A 1 115 ? -22.933 -35.234 -8.821 1.00 19.02 142 PHE A O 1
ATOM 1007 N N . ASN A 1 116 ? -22.301 -34.828 -10.959 1.00 19.63 143 ASN A N 1
ATOM 1008 C CA . ASN A 1 116 ? -22.115 -33.390 -10.784 1.00 20.94 143 ASN A CA 1
ATOM 1009 C C . ASN A 1 116 ? -23.065 -32.609 -11.698 1.00 21.19 143 ASN A C 1
ATOM 1010 O O . ASN A 1 116 ? -22.674 -31.627 -12.336 1.00 22.30 143 ASN A O 1
ATOM 1015 N N . GLY A 1 117 ? -24.317 -33.050 -11.747 1.00 21.29 144 GLY A N 1
ATOM 1016 C CA . GLY A 1 117 ? -25.323 -32.419 -12.587 1.00 21.41 144 GLY A CA 1
ATOM 1017 C C . GLY A 1 117 ? -25.900 -31.178 -11.943 1.00 21.77 144 GLY A C 1
ATOM 1018 O O . GLY A 1 117 ? -25.405 -30.719 -10.905 1.00 21.42 144 GLY A O 1
ATOM 1019 N N . PRO A 1 118 ? -26.972 -30.639 -12.544 1.00 22.48 145 PRO A N 1
ATOM 1020 C CA . PRO A 1 118 ? -27.589 -29.420 -12.035 1.00 23.54 145 PRO A CA 1
ATOM 1021 C C . PRO A 1 118 ? -28.279 -29.702 -10.708 1.00 24.37 145 PRO A C 1
ATOM 1022 O O . PRO A 1 118 ? -28.664 -30.845 -10.438 1.00 25.26 145 PRO A O 1
ATOM 1026 N N . THR A 1 119 ? -28.416 -28.665 -9.889 1.00 25.28 146 THR A N 1
ATOM 1027 C CA . THR A 1 119 ? -29.053 -28.794 -8.582 1.00 26.50 146 THR A CA 1
ATOM 1028 C C . THR A 1 119 ? -30.491 -28.286 -8.572 1.00 27.03 146 THR A C 1
ATOM 1029 O O . THR A 1 119 ? -31.201 -28.435 -7.570 1.00 27.92 146 THR A O 1
ATOM 1033 N N . ASP A 1 120 ? -30.922 -27.730 -9.706 1.00 27.54 147 ASP A N 1
ATOM 1034 C CA . ASP A 1 120 ? -32.248 -27.110 -9.826 1.00 27.97 147 ASP A CA 1
ATOM 1035 C C . ASP A 1 120 ? -33.254 -27.917 -10.666 1.00 28.44 147 ASP A C 1
ATOM 1036 O O . ASP A 1 120 ? -34.280 -27.379 -11.110 1.00 28.59 147 ASP A O 1
ATOM 1041 N N . VAL A 1 121 ? -32.965 -29.207 -10.869 1.00 28.87 148 VAL A N 1
ATOM 1042 C CA . VAL A 1 121 ? -33.867 -30.111 -11.578 1.00 29.52 148 VAL A CA 1
ATOM 1043 C C . VAL A 1 121 ? -34.278 -31.218 -10.613 1.00 30.61 148 VAL A C 1
ATOM 1044 O O . VAL A 1 121 ? -33.510 -32.157 -10.355 1.00 31.29 148 VAL A O 1
ATOM 1048 N N . ALA A 1 122 ? -35.486 -31.094 -10.074 1.00 31.63 149 ALA A N 1
ATOM 1049 C CA . ALA A 1 122 ? -35.962 -32.013 -9.040 1.00 32.52 149 ALA A CA 1
ATOM 1050 C C . ALA A 1 122 ? -36.865 -33.091 -9.623 1.00 33.18 149 ALA A C 1
ATOM 1051 O O . ALA A 1 122 ? -37.470 -32.901 -10.673 1.00 33.72 149 ALA A O 1
ATOM 1053 N N . GLY A 1 123 ? -36.957 -34.229 -8.939 1.00 34.06 150 GLY A N 1
ATOM 1054 C CA . GLY A 1 123 ? -37.877 -35.288 -9.357 1.00 34.65 150 GLY A CA 1
ATOM 1055 C C . GLY A 1 123 ? -39.323 -34.936 -9.052 1.00 35.35 150 GLY A C 1
ATOM 1056 O O . GLY A 1 123 ? -39.604 -34.196 -8.105 1.00 35.88 150 GLY A O 1
ATOM 1057 N N . GLY B 1 1 ? 11.504 -91.922 -15.387 1.00 17.36 28 GLY B N 1
ATOM 1058 C CA . GLY B 1 1 ? 10.893 -92.613 -14.209 1.00 17.49 28 GLY B CA 1
ATOM 1059 C C . GLY B 1 1 ? 10.219 -93.907 -14.585 1.00 17.32 28 GLY B C 1
ATOM 1060 O O . GLY B 1 1 ? 10.598 -94.533 -15.572 1.00 16.95 28 GLY B O 1
ATOM 1061 N N . SER B 1 2 ? 9.244 -94.341 -13.786 1.00 17.81 29 SER B N 1
ATOM 1062 C CA . SER B 1 2 ? 8.512 -95.573 -14.103 1.00 18.48 29 SER B CA 1
ATOM 1063 C C . SER B 1 2 ? 7.256 -95.341 -14.945 1.00 18.19 29 SER B C 1
ATOM 1064 O O . SER B 1 2 ? 6.754 -96.254 -15.615 1.00 18.22 29 SER B O 1
ATOM 1067 N N . ASP B 1 3 ? 6.746 -94.114 -14.900 1.00 18.65 30 ASP B N 1
ATOM 1068 C CA . ASP B 1 3 ? 5.523 -93.737 -15.591 1.00 18.25 30 ASP B CA 1
ATOM 1069 C C . ASP B 1 3 ? 5.527 -92.218 -15.661 1.00 18.09 30 ASP B C 1
ATOM 1070 O O . ASP B 1 3 ? 6.101 -91.554 -14.795 1.00 18.08 30 ASP B O 1
ATOM 1075 N N . SER B 1 4 ? 4.924 -91.672 -16.708 1.00 17.95 31 SER B N 1
ATOM 1076 C CA . SER B 1 4 ? 4.642 -90.237 -16.777 1.00 18.58 31 SER B CA 1
ATOM 1077 C C . SER B 1 4 ? 3.456 -90.067 -17.689 1.00 18.72 31 SER B C 1
ATOM 1078 O O . SER B 1 4 ? 3.172 -90.937 -18.508 1.00 18.29 31 SER B O 1
ATOM 1081 N N . GLY B 1 5 ? 2.761 -88.945 -17.562 1.00 19.33 32 GLY B N 1
ATOM 1082 C CA . GLY B 1 5 ? 1.611 -88.732 -18.426 1.00 20.14 32 GLY B CA 1
ATOM 1083 C C . GLY B 1 5 ? 0.957 -87.397 -18.189 1.00 20.99 32 GLY B C 1
ATOM 1084 O O . GLY B 1 5 ? 1.439 -86.582 -17.390 1.00 20.89 32 GLY B O 1
ATOM 1085 N N . THR B 1 6 ? -0.136 -87.165 -18.907 1.00 22.06 33 THR B N 1
ATOM 1086 C CA . THR B 1 6 ? -0.875 -85.926 -18.745 1.00 23.17 33 THR B CA 1
ATOM 1087 C C . THR B 1 6 ? -1.799 -86.064 -17.558 1.00 22.60 33 THR B C 1
ATOM 1088 O O . THR B 1 6 ? -2.254 -87.166 -17.206 1.00 22.37 33 THR B O 1
ATOM 1092 N N . LEU B 1 7 ? -2.053 -84.923 -16.931 1.00 22.30 34 LEU B N 1
ATOM 1093 C CA . LEU B 1 7 ? -2.775 -84.867 -15.692 1.00 22.52 34 LEU B CA 1
ATOM 1094 C C . LEU B 1 7 ? -3.809 -83.754 -15.798 1.00 22.35 34 LEU B C 1
ATOM 1095 O O . LEU B 1 7 ? -3.466 -82.568 -15.837 1.00 22.60 34 LEU B O 1
ATOM 1100 N N A ASN B 1 8 ? -5.073 -84.145 -15.875 0.50 22.26 35 ASN B N 1
ATOM 1101 N N B ASN B 1 8 ? -5.075 -84.161 -15.876 0.50 22.36 35 ASN B N 1
ATOM 1102 C CA A ASN B 1 8 ? -6.156 -83.180 -15.853 0.50 21.89 35 ASN B CA 1
ATOM 1103 C CA B ASN B 1 8 ? -6.213 -83.250 -15.820 0.50 22.12 35 ASN B CA 1
ATOM 1104 C C A ASN B 1 8 ? -6.422 -82.731 -14.421 0.50 21.04 35 ASN B C 1
ATOM 1105 C C B ASN B 1 8 ? -6.382 -82.730 -14.395 0.50 21.14 35 ASN B C 1
ATOM 1106 O O A ASN B 1 8 ? -6.363 -83.528 -13.493 0.50 20.59 35 ASN B O 1
ATOM 1107 O O B ASN B 1 8 ? -6.239 -83.488 -13.439 0.50 20.63 35 ASN B O 1
ATOM 1116 N N . TYR B 1 9 ? -6.676 -81.437 -14.251 1.00 20.63 36 TYR B N 1
ATOM 1117 C CA . TYR B 1 9 ? -6.882 -80.860 -12.920 1.00 19.47 36 TYR B CA 1
ATOM 1118 C C . TYR B 1 9 ? -7.625 -79.541 -12.984 1.00 19.50 36 TYR B C 1
ATOM 1119 O O . TYR B 1 9 ? -7.750 -78.924 -14.049 1.00 19.31 36 TYR B O 1
ATOM 1128 N N . GLU B 1 10 ? -8.092 -79.106 -11.818 1.00 19.42 37 GLU B N 1
ATOM 1129 C CA . GLU B 1 10 ? -8.693 -77.794 -11.679 1.00 20.21 37 GLU B CA 1
ATOM 1130 C C . GLU B 1 10 ? -8.254 -77.201 -10.345 1.00 19.08 37 GLU B C 1
ATOM 1131 O O . GLU B 1 10 ? -7.986 -77.939 -9.391 1.00 19.25 37 GLU B O 1
ATOM 1137 N N . VAL B 1 11 ? -8.163 -75.874 -10.300 1.00 17.95 38 VAL B N 1
ATOM 1138 C CA . VAL B 1 11 ? -7.854 -75.163 -9.072 1.00 17.17 38 VAL B CA 1
ATOM 1139 C C . VAL B 1 11 ? -9.138 -74.585 -8.502 1.00 17.33 38 VAL B C 1
ATOM 1140 O O . VAL B 1 11 ? -9.831 -73.823 -9.183 1.00 16.92 38 VAL B O 1
ATOM 1144 N N . TYR B 1 12 ? -9.425 -74.959 -7.253 1.00 17.73 39 TYR B N 1
ATOM 1145 C CA . TYR B 1 12 ? -10.634 -74.542 -6.549 1.00 18.60 39 TYR B CA 1
ATOM 1146 C C . TYR B 1 12 ? -10.320 -73.505 -5.480 1.00 18.23 39 TYR B C 1
ATOM 1147 O O . TYR B 1 12 ? -9.235 -73.509 -4.882 1.00 17.99 39 TYR B O 1
ATOM 1156 N N . LYS B 1 13 ? -11.290 -72.629 -5.221 1.00 18.46 40 LYS B N 1
ATOM 1157 C CA . LYS B 1 13 ? -11.239 -71.788 -4.034 1.00 18.59 40 LYS B CA 1
ATOM 1158 C C . LYS B 1 13 ? -11.092 -72.680 -2.794 1.00 19.24 40 LYS B C 1
ATOM 1159 O O . LYS B 1 13 ? -11.764 -73.725 -2.669 1.00 18.93 40 LYS B O 1
ATOM 1165 N N . TYR B 1 14 ? -10.228 -72.265 -1.876 1.00 19.92 41 TYR B N 1
ATOM 1166 C CA . TYR B 1 14 ? -9.873 -73.088 -0.721 1.00 21.66 41 TYR B CA 1
ATOM 1167 C C . TYR B 1 14 ? -11.081 -73.664 0.012 1.00 23.42 41 TYR B C 1
ATOM 1168 O O . TYR B 1 14 ? -11.979 -72.920 0.403 1.00 23.79 41 TYR B O 1
ATOM 1177 N N . ASN B 1 15 ? -11.072 -74.989 0.183 1.00 25.05 42 ASN B N 1
ATOM 1178 C CA . ASN B 1 15 ? -12.147 -75.731 0.887 1.00 26.54 42 ASN B CA 1
ATOM 1179 C C . ASN B 1 15 ? -13.548 -75.609 0.272 1.00 26.63 42 ASN B C 1
ATOM 1180 O O . ASN B 1 15 ? -14.550 -75.734 0.977 1.00 27.60 42 ASN B O 1
ATOM 1185 N N . THR B 1 16 ? -13.602 -75.376 -1.039 1.00 26.34 43 THR B N 1
ATOM 1186 C CA . THR B 1 16 ? -14.858 -75.346 -1.790 1.00 25.85 43 THR B CA 1
ATOM 1187 C C . THR B 1 16 ? -14.748 -76.279 -2.977 1.00 26.35 43 THR B C 1
ATOM 1188 O O . THR B 1 16 ? -13.685 -76.867 -3.224 1.00 26.50 43 THR B O 1
ATOM 1192 N N . ASN B 1 17 ? -15.850 -76.413 -3.712 1.00 26.38 44 ASN B N 1
ATOM 1193 C CA . ASN B 1 17 ? -15.842 -77.058 -5.014 1.00 26.64 44 ASN B CA 1
ATOM 1194 C C . ASN B 1 17 ? -16.034 -76.041 -6.129 1.00 26.18 44 ASN B C 1
ATOM 1195 O O . ASN B 1 17 ? -16.373 -76.403 -7.260 1.00 27.02 44 ASN B O 1
ATOM 1200 N N . ASP B 1 18 ? -15.811 -74.770 -5.793 1.00 25.32 45 ASP B N 1
ATOM 1201 C CA . ASP B 1 18 ? -15.941 -73.674 -6.738 1.00 24.73 45 ASP B CA 1
ATOM 1202 C C . ASP B 1 18 ? -14.604 -73.368 -7.403 1.00 23.83 45 ASP B C 1
ATOM 1203 O O . ASP B 1 18 ? -13.566 -73.306 -6.735 1.00 23.32 45 ASP B O 1
ATOM 1208 N N . THR B 1 19 ? -14.641 -73.173 -8.714 1.00 22.93 46 THR B N 1
ATOM 1209 C CA . THR B 1 19 ? -13.440 -72.801 -9.471 1.00 22.00 46 THR B CA 1
ATOM 1210 C C . THR B 1 19 ? -12.832 -71.526 -8.883 1.00 20.99 46 THR B C 1
ATOM 1211 O O . THR B 1 19 ? -13.534 -70.552 -8.621 1.00 21.41 46 THR B O 1
ATOM 1215 N N . SER B 1 20 ? -11.517 -71.550 -8.675 1.00 19.38 47 SER B N 1
ATOM 1216 C CA . SER B 1 20 ? -10.795 -70.402 -8.142 1.00 18.16 47 SER B CA 1
ATOM 1217 C C . SER B 1 20 ? -10.533 -69.358 -9.216 1.00 17.60 47 SER B C 1
ATOM 1218 O O . SER B 1 20 ? -10.373 -69.693 -10.389 1.00 17.99 47 SER B O 1
ATOM 1221 N N . ILE B 1 21 ? -10.458 -68.095 -8.796 1.00 17.56 48 ILE B N 1
ATOM 1222 C CA A ILE B 1 21 ? -9.944 -67.008 -9.625 0.50 17.40 48 ILE B CA 1
ATOM 1223 C CA B ILE B 1 21 ? -9.965 -67.043 -9.680 0.50 17.49 48 ILE B CA 1
ATOM 1224 C C . ILE B 1 21 ? -8.554 -67.383 -10.165 1.00 17.14 48 ILE B C 1
ATOM 1225 O O . ILE B 1 21 ? -8.185 -67.025 -11.283 1.00 17.88 48 ILE B O 1
ATOM 1234 N N . ALA B 1 22 ? -7.797 -68.122 -9.357 1.00 16.87 49 ALA B N 1
ATOM 1235 C CA . ALA B 1 22 ? -6.448 -68.553 -9.757 1.00 16.34 49 ALA B CA 1
ATOM 1236 C C . ALA B 1 22 ? -6.471 -69.497 -10.957 1.00 16.63 49 ALA B C 1
ATOM 1237 O O . ALA B 1 22 ? -5.495 -69.584 -11.705 1.00 16.99 49 ALA B O 1
ATOM 1239 N N . ASN B 1 23 ? -7.581 -70.203 -11.150 1.00 16.15 50 ASN B N 1
ATOM 1240 C CA . ASN B 1 23 ? -7.606 -71.290 -12.127 1.00 16.44 50 ASN B CA 1
ATOM 1241 C C . ASN B 1 23 ? -7.158 -70.906 -13.542 1.00 16.14 50 ASN B C 1
ATOM 1242 O O . ASN B 1 23 ? -6.533 -71.710 -14.241 1.00 16.43 50 ASN B O 1
ATOM 1247 N N . ASP B 1 24 ? -7.467 -69.681 -13.965 1.00 16.80 51 ASP B N 1
ATOM 1248 C CA . ASP B 1 24 ? -7.114 -69.217 -15.303 1.00 17.32 51 ASP B CA 1
ATOM 1249 C C . ASP B 1 24 ? -5.600 -69.123 -15.515 1.00 17.56 51 ASP B C 1
ATOM 1250 O O . ASP B 1 24 ? -5.114 -69.119 -16.663 1.00 17.94 51 ASP B O 1
ATOM 1255 N N . TYR B 1 25 ? -4.863 -69.039 -14.406 1.00 16.77 52 TYR B N 1
ATOM 1256 C CA . TYR B 1 25 ? -3.407 -68.849 -14.444 1.00 16.89 52 TYR B CA 1
ATOM 1257 C C . TYR B 1 25 ? -2.672 -70.175 -14.489 1.00 16.67 52 TYR B C 1
ATOM 1258 O O . TYR B 1 25 ? -1.447 -70.204 -14.593 1.00 16.25 52 TYR B O 1
ATOM 1267 N N . PHE B 1 26 ? -3.431 -71.267 -14.420 1.00 16.26 53 PHE B N 1
ATOM 1268 C CA . PHE B 1 26 ? -2.855 -72.598 -14.399 1.00 16.71 53 PHE B CA 1
ATOM 1269 C C . PHE B 1 26 ? -3.141 -73.287 -15.725 1.00 17.19 53 PHE B C 1
ATOM 1270 O O . PHE B 1 26 ? -4.311 -73.564 -16.065 1.00 17.53 53 PHE B O 1
ATOM 1278 N N . ASN B 1 27 ? -2.074 -73.538 -16.484 1.00 16.94 54 ASN B N 1
ATOM 1279 C CA . ASN B 1 27 ? -2.216 -74.184 -17.786 1.00 17.87 54 ASN B CA 1
ATOM 1280 C C . ASN B 1 27 ? -2.690 -75.623 -17.632 1.00 18.37 54 ASN B C 1
ATOM 1281 O O . ASN B 1 27 ? -2.309 -76.310 -16.691 1.00 17.16 54 ASN B O 1
ATOM 1286 N N . LYS B 1 28 ? -3.541 -76.052 -18.561 1.00 18.98 55 LYS B N 1
ATOM 1287 C CA . LYS B 1 28 ? -4.144 -77.385 -18.533 1.00 20.00 55 LYS B CA 1
ATOM 1288 C C . LYS B 1 28 ? -3.803 -78.108 -19.830 1.00 20.43 55 LYS B C 1
ATOM 1289 O O . LYS B 1 28 ? -3.828 -77.494 -20.895 1.00 20.95 55 LYS B O 1
ATOM 1295 N N . PRO B 1 29 ? -3.500 -79.419 -19.754 1.00 21.05 56 PRO B N 1
ATOM 1296 C CA . PRO B 1 29 ? -3.337 -80.232 -18.548 1.00 20.58 56 PRO B CA 1
ATOM 1297 C C . PRO B 1 29 ? -1.944 -80.049 -17.944 1.00 20.20 56 PRO B C 1
ATOM 1298 O O . PRO B 1 29 ? -1.086 -79.422 -18.561 1.00 20.47 56 PRO B O 1
ATOM 1302 N N . ALA B 1 30 ? -1.746 -80.582 -16.743 1.00 19.11 57 ALA B N 1
ATOM 1303 C CA . ALA B 1 30 ? -0.414 -80.676 -16.145 1.00 18.93 57 ALA B CA 1
ATOM 1304 C C . ALA B 1 30 ? 0.200 -82.002 -16.578 1.00 19.05 57 ALA B C 1
ATOM 1305 O O . ALA B 1 30 ? -0.376 -82.738 -17.392 1.00 19.56 57 ALA B O 1
ATOM 1307 N N . LYS B 1 31 ? 1.370 -82.300 -16.027 1.00 18.61 58 LYS B N 1
ATOM 1308 C CA . LYS B 1 31 ? 2.031 -83.577 -16.279 1.00 18.92 58 LYS B CA 1
ATOM 1309 C C . LYS B 1 31 ? 2.302 -84.249 -14.942 1.00 18.97 58 LYS B C 1
ATOM 1310 O O . LYS B 1 31 ? 2.556 -83.569 -13.946 1.00 18.79 58 LYS B O 1
ATOM 1316 N N . TYR B 1 32 ? 2.223 -85.575 -14.898 1.00 19.03 59 TYR B N 1
ATOM 1317 C CA . TYR B 1 32 ? 2.723 -86.296 -13.724 1.00 18.71 59 TYR B CA 1
ATOM 1318 C C . TYR B 1 32 ? 3.956 -87.128 -14.092 1.00 18.88 59 TYR B C 1
ATOM 1319 O O . TYR B 1 32 ? 4.128 -87.537 -15.246 1.00 18.46 59 TYR B O 1
ATOM 1328 N N . ILE B 1 33 ? 4.791 -87.375 -13.091 1.00 18.60 60 ILE B N 1
ATOM 1329 C CA . ILE B 1 33 ? 5.933 -88.295 -13.210 1.00 19.35 60 ILE B CA 1
ATOM 1330 C C . ILE B 1 33 ? 5.944 -89.186 -11.973 1.00 19.36 60 ILE B C 1
ATOM 1331 O O . ILE B 1 33 ? 5.847 -88.692 -10.850 1.00 19.89 60 ILE B O 1
ATOM 1336 N N . LYS B 1 34 ? 6.038 -90.495 -12.182 1.00 19.45 61 LYS B N 1
ATOM 1337 C CA . LYS B 1 34 ? 6.278 -91.434 -11.089 1.00 20.22 61 LYS B CA 1
ATOM 1338 C C . LYS B 1 34 ? 7.740 -91.808 -11.202 1.00 20.53 61 LYS B C 1
ATOM 1339 O O . LYS B 1 34 ? 8.179 -92.328 -12.232 1.00 20.15 61 LYS B O 1
ATOM 1345 N N . LYS B 1 35 ? 8.504 -91.491 -10.168 1.00 20.95 62 LYS B N 1
ATOM 1346 C CA . LYS B 1 35 ? 9.922 -91.829 -10.147 1.00 21.97 62 LYS B CA 1
ATOM 1347 C C . LYS B 1 35 ? 10.354 -92.141 -8.726 1.00 22.89 62 LYS B C 1
ATOM 1348 O O . LYS B 1 35 ? 9.873 -91.513 -7.764 1.00 22.55 62 LYS B O 1
ATOM 1354 N N . ASN B 1 36 ? 11.240 -93.131 -8.606 1.00 23.96 63 ASN B N 1
ATOM 1355 C CA . ASN B 1 36 ? 11.860 -93.496 -7.321 1.00 24.82 63 ASN B CA 1
ATOM 1356 C C . ASN B 1 36 ? 10.847 -93.795 -6.211 1.00 24.52 63 ASN B C 1
ATOM 1357 O O . ASN B 1 36 ? 11.065 -93.459 -5.039 1.00 25.71 63 ASN B O 1
ATOM 1362 N N . GLY B 1 37 ? 9.729 -94.402 -6.602 1.00 24.22 64 GLY B N 1
ATOM 1363 C CA . GLY B 1 37 ? 8.665 -94.785 -5.672 1.00 23.53 64 GLY B CA 1
ATOM 1364 C C . GLY B 1 37 ? 7.828 -93.620 -5.163 1.00 23.03 64 GLY B C 1
ATOM 1365 O O . GLY B 1 37 ? 7.038 -93.779 -4.232 1.00 23.94 64 GLY B O 1
ATOM 1366 N N . LYS B 1 38 ? 8.000 -92.450 -5.778 1.00 22.39 65 LYS B N 1
ATOM 1367 C CA . LYS B 1 38 ? 7.282 -91.236 -5.366 1.00 21.69 65 LYS B CA 1
ATOM 1368 C C . LYS B 1 38 ? 6.497 -90.656 -6.546 1.00 21.18 65 LYS B C 1
ATOM 1369 O O . LYS B 1 38 ? 6.638 -91.119 -7.689 1.00 20.85 65 LYS B O 1
ATOM 1375 N N . LEU B 1 39 ? 5.670 -89.655 -6.249 1.00 19.97 66 LEU B N 1
ATOM 1376 C CA . LEU B 1 39 ? 4.735 -89.071 -7.217 1.00 19.93 66 LEU B CA 1
ATOM 1377 C C . LEU B 1 39 ? 4.967 -87.575 -7.322 1.00 19.40 66 LEU B C 1
ATOM 1378 O O . LEU B 1 39 ? 5.075 -86.887 -6.294 1.00 19.63 66 LEU B O 1
ATOM 1383 N N . TYR B 1 40 ? 5.011 -87.080 -8.556 1.00 18.88 67 TYR B N 1
ATOM 1384 C CA . TYR B 1 40 ? 5.310 -85.677 -8.828 1.00 18.36 67 TYR B CA 1
ATOM 1385 C C . TYR B 1 40 ? 4.332 -85.133 -9.856 1.00 18.62 67 TYR B C 1
ATOM 1386 O O . TYR B 1 40 ? 3.888 -85.857 -10.755 1.00 18.64 67 TYR B O 1
ATOM 1395 N N . VAL B 1 41 ? 4.008 -83.852 -9.705 1.00 18.25 68 VAL B N 1
ATOM 1396 C CA . VAL B 1 41 ? 3.263 -83.125 -10.724 1.00 18.36 68 VAL B CA 1
ATOM 1397 C C . VAL B 1 41 ? 4.142 -82.001 -11.231 1.00 18.32 68 VAL B C 1
ATOM 1398 O O . VAL B 1 41 ? 4.945 -81.443 -10.471 1.00 18.76 68 VAL B O 1
ATOM 1402 N N . GLN B 1 42 ? 4.021 -81.703 -12.523 1.00 18.37 69 GLN B N 1
ATOM 1403 C CA . GLN B 1 42 ? 4.744 -80.586 -13.118 1.00 18.39 69 GLN B CA 1
ATOM 1404 C C . GLN B 1 42 ? 3.691 -79.680 -13.716 1.00 17.94 69 GLN B C 1
ATOM 1405 O O . GLN B 1 42 ? 2.990 -80.060 -14.672 1.00 17.58 69 GLN B O 1
ATOM 1411 N N . ILE B 1 43 ? 3.589 -78.493 -13.125 1.00 16.79 70 ILE B N 1
ATOM 1412 C CA . ILE B 1 43 ? 2.495 -77.568 -13.382 1.00 17.37 70 ILE B CA 1
ATOM 1413 C C . ILE B 1 43 ? 3.062 -76.305 -14.013 1.00 16.68 70 ILE B C 1
ATOM 1414 O O . ILE B 1 43 ? 4.034 -75.747 -13.505 1.00 16.67 70 ILE B O 1
ATOM 1419 N N . THR B 1 44 ? 2.459 -75.870 -15.118 1.00 16.84 71 THR B N 1
ATOM 1420 C CA . THR B 1 44 ? 2.860 -74.637 -15.787 1.00 16.95 71 THR B CA 1
ATOM 1421 C C . THR B 1 44 ? 1.839 -73.538 -15.513 1.00 16.80 71 THR B C 1
ATOM 1422 O O . THR B 1 44 ? 0.640 -73.736 -15.719 1.00 16.67 71 THR B O 1
ATOM 1426 N N . VAL B 1 45 ? 2.333 -72.402 -15.024 1.00 16.64 72 VAL B N 1
ATOM 1427 C CA . VAL B 1 45 ? 1.499 -71.228 -14.827 1.00 15.86 72 VAL B CA 1
ATOM 1428 C C . VAL B 1 45 ? 1.800 -70.159 -15.872 1.00 16.30 72 VAL B C 1
ATOM 1429 O O . VAL B 1 45 ? 2.940 -70.065 -16.378 1.00 15.86 72 VAL B O 1
ATOM 1433 N N . ASN B 1 46 ? 0.771 -69.378 -16.202 1.00 16.04 73 ASN B N 1
ATOM 1434 C CA . ASN B 1 46 ? 0.943 -68.179 -17.006 1.00 16.77 73 ASN B CA 1
ATOM 1435 C C . ASN B 1 46 ? 0.885 -66.917 -16.123 1.00 16.74 73 ASN B C 1
ATOM 1436 O O . ASN B 1 46 ? 0.553 -66.984 -14.935 1.00 16.79 73 ASN B O 1
ATOM 1441 N N . HIS B 1 47 ? 1.245 -65.772 -16.702 1.00 17.02 74 HIS B N 1
ATOM 1442 C CA . HIS B 1 47 ? 1.502 -64.570 -15.893 1.00 17.09 74 HIS B CA 1
ATOM 1443 C C . HIS B 1 47 ? 2.455 -64.899 -14.738 1.00 17.49 74 HIS B C 1
ATOM 1444 O O . HIS B 1 47 ? 2.295 -64.428 -13.613 1.00 16.88 74 HIS B O 1
ATOM 1451 N N . SER B 1 48 ? 3.464 -65.705 -15.065 1.00 17.04 75 SER B N 1
ATOM 1452 C CA . SER B 1 48 ? 4.456 -66.159 -14.099 1.00 17.31 75 SER B CA 1
ATOM 1453 C C . SER B 1 48 ? 5.018 -65.019 -13.240 1.00 17.35 75 SER B C 1
ATOM 1454 O O . SER B 1 48 ? 5.164 -65.174 -12.031 1.00 17.55 75 SER B O 1
ATOM 1457 N N . HIS B 1 49 ? 5.335 -63.884 -13.859 1.00 17.87 76 HIS B N 1
ATOM 1458 C CA . HIS B 1 49 ? 5.977 -62.803 -13.092 1.00 18.66 76 HIS B CA 1
ATOM 1459 C C . HIS B 1 49 ? 5.053 -62.153 -12.044 1.00 18.84 76 HIS B C 1
ATOM 1460 O O . HIS B 1 49 ? 5.521 -61.421 -11.164 1.00 19.77 76 HIS B O 1
ATOM 1467 N N . TRP B 1 50 ? 3.748 -62.421 -12.136 1.00 18.35 77 TRP B N 1
ATOM 1468 C CA . TRP B 1 50 ? 2.790 -61.959 -11.119 1.00 17.67 77 TRP B CA 1
ATOM 1469 C C . TRP B 1 50 ? 2.704 -62.924 -9.942 1.00 17.44 77 TRP B C 1
ATOM 1470 O O . TRP B 1 50 ? 2.186 -62.574 -8.879 1.00 17.71 77 TRP B O 1
ATOM 1481 N N . ILE B 1 51 ? 3.163 -64.153 -10.151 1.00 16.94 78 ILE B N 1
ATOM 1482 C CA . ILE B 1 51 ? 2.990 -65.188 -9.137 1.00 16.63 78 ILE B CA 1
ATOM 1483 C C . ILE B 1 51 ? 4.344 -65.345 -8.457 1.00 17.11 78 ILE B C 1
ATOM 1484 O O . ILE B 1 51 ? 5.270 -65.928 -9.020 1.00 17.88 78 ILE B O 1
ATOM 1489 N N . THR B 1 52 ? 4.461 -64.785 -7.254 1.00 17.60 79 THR B N 1
ATOM 1490 C CA . THR B 1 52 ? 5.771 -64.663 -6.626 1.00 18.60 79 THR B CA 1
ATOM 1491 C C . THR B 1 52 ? 6.214 -65.919 -5.888 1.00 18.73 79 THR B C 1
ATOM 1492 O O . THR B 1 52 ? 7.414 -66.100 -5.611 1.00 19.54 79 THR B O 1
ATOM 1496 N N . GLY B 1 53 ? 5.255 -66.792 -5.585 1.00 18.38 80 GLY B N 1
ATOM 1497 C CA . GLY B 1 53 ? 5.547 -68.047 -4.890 1.00 17.95 80 GLY B CA 1
ATOM 1498 C C . GLY B 1 53 ? 4.390 -69.029 -4.981 1.00 17.57 80 GLY B C 1
ATOM 1499 O O . GLY B 1 53 ? 3.232 -68.623 -5.041 1.00 17.33 80 GLY B O 1
ATOM 1500 N N . MET B 1 54 ? 4.711 -70.321 -5.015 1.00 17.41 81 MET B N 1
ATOM 1501 C CA . MET B 1 54 ? 3.685 -71.373 -4.928 1.00 17.17 81 MET B CA 1
ATOM 1502 C C . MET B 1 54 ? 4.174 -72.514 -4.060 1.00 17.48 81 MET B C 1
ATOM 1503 O O . MET B 1 54 ? 5.367 -72.855 -4.096 1.00 17.29 81 MET B O 1
ATOM 1508 N N . SER B 1 55 ? 3.254 -73.118 -3.311 1.00 17.18 82 SER B N 1
ATOM 1509 C CA A SER B 1 55 ? 3.558 -74.334 -2.570 0.50 16.89 82 SER B CA 1
ATOM 1510 C CA B SER B 1 55 ? 3.545 -74.319 -2.540 0.50 17.68 82 SER B CA 1
ATOM 1511 C C . SER B 1 55 ? 2.393 -75.307 -2.718 1.00 17.28 82 SER B C 1
ATOM 1512 O O . SER B 1 55 ? 1.241 -74.890 -2.931 1.00 16.90 82 SER B O 1
ATOM 1517 N N . ILE B 1 56 ? 2.693 -76.603 -2.644 1.00 16.86 83 ILE B N 1
ATOM 1518 C CA . ILE B 1 56 ? 1.639 -77.623 -2.653 1.00 18.06 83 ILE B CA 1
ATOM 1519 C C . ILE B 1 56 ? 1.949 -78.621 -1.554 1.00 19.14 83 ILE B C 1
ATOM 1520 O O . ILE B 1 56 ? 3.094 -79.063 -1.415 1.00 20.01 83 ILE B O 1
ATOM 1525 N N . GLU B 1 57 ? 0.929 -78.931 -0.756 1.00 19.69 84 GLU B N 1
ATOM 1526 C CA . GLU B 1 57 ? 1.006 -79.950 0.293 1.00 20.87 84 GLU B CA 1
ATOM 1527 C C . GLU B 1 57 ? 2.159 -79.682 1.259 1.00 21.40 84 GLU B C 1
ATOM 1528 O O . GLU B 1 57 ? 2.787 -80.621 1.773 1.00 22.28 84 GLU B O 1
ATOM 1534 N N . GLY B 1 58 ? 2.433 -78.397 1.492 1.00 21.87 85 GLY B N 1
ATOM 1535 C CA . GLY B 1 58 ? 3.443 -77.976 2.455 1.00 23.03 85 GLY B CA 1
ATOM 1536 C C . GLY B 1 58 ? 4.839 -77.754 1.905 1.00 23.67 85 GLY B C 1
ATOM 1537 O O . GLY B 1 58 ? 5.757 -77.419 2.663 1.00 25.24 85 GLY B O 1
ATOM 1538 N N . HIS B 1 59 ? 5.008 -77.926 0.596 1.00 23.63 86 HIS B N 1
ATOM 1539 C CA . HIS B 1 59 ? 6.324 -77.805 -0.016 1.00 24.33 86 HIS B CA 1
ATOM 1540 C C . HIS B 1 59 ? 6.389 -76.763 -1.113 1.00 23.56 86 HIS B C 1
ATOM 1541 O O . HIS B 1 59 ? 5.541 -76.722 -2.003 1.00 22.52 86 HIS B O 1
ATOM 1548 N N . LYS B 1 60 ? 7.419 -75.931 -1.036 1.00 22.97 87 LYS B N 1
ATOM 1549 C CA . LYS B 1 60 ? 7.645 -74.891 -2.026 1.00 22.84 87 LYS B CA 1
ATOM 1550 C C . LYS B 1 60 ? 7.924 -75.473 -3.408 1.00 21.84 87 LYS B C 1
ATOM 1551 O O . LYS B 1 60 ? 8.532 -76.546 -3.544 1.00 22.11 87 LYS B O 1
ATOM 1557 N N . GLU B 1 61 ? 7.500 -74.743 -4.435 1.00 21.10 88 GLU B N 1
ATOM 1558 C CA . GLU B 1 61 ? 7.757 -75.123 -5.820 1.00 20.77 88 GLU B CA 1
ATOM 1559 C C . GLU B 1 61 ? 9.236 -75.394 -6.093 1.00 20.86 88 GLU B C 1
ATOM 1560 O O . GLU B 1 61 ? 10.113 -74.746 -5.525 1.00 21.55 88 GLU B O 1
ATOM 1566 N N . ASN B 1 62 ? 9.481 -76.354 -6.970 1.00 20.94 89 ASN B N 1
ATOM 1567 C CA . ASN B 1 62 ? 10.807 -76.553 -7.547 1.00 21.34 89 ASN B CA 1
ATOM 1568 C C . ASN B 1 62 ? 10.697 -76.135 -9.001 1.00 20.92 89 ASN B C 1
ATOM 1569 O O . ASN B 1 62 ? 10.136 -76.872 -9.822 1.00 20.28 89 ASN B O 1
ATOM 1574 N N . ILE B 1 63 ? 11.185 -74.935 -9.312 1.00 21.26 90 ILE B N 1
ATOM 1575 C CA . ILE B 1 63 ? 11.032 -74.378 -10.655 1.00 22.12 90 ILE B CA 1
ATOM 1576 C C . ILE B 1 63 ? 11.999 -75.082 -11.582 1.00 22.81 90 ILE B C 1
ATOM 1577 O O . ILE B 1 63 ? 13.229 -74.956 -11.421 1.00 23.65 90 ILE B O 1
ATOM 1582 N N . ILE B 1 64 ? 11.455 -75.826 -12.540 1.00 23.23 91 ILE B N 1
ATOM 1583 C CA . ILE B 1 64 ? 12.311 -76.607 -13.432 1.00 24.41 91 ILE B CA 1
ATOM 1584 C C . ILE B 1 64 ? 12.610 -75.907 -14.770 1.00 24.55 91 ILE B C 1
ATOM 1585 O O . ILE B 1 64 ? 13.658 -76.151 -15.370 1.00 25.20 91 ILE B O 1
ATOM 1590 N N . SER B 1 65 ? 11.702 -75.042 -15.229 1.00 24.76 92 SER B N 1
ATOM 1591 C CA . SER B 1 65 ? 11.904 -74.279 -16.464 1.00 25.50 92 SER B CA 1
ATOM 1592 C C . SER B 1 65 ? 11.042 -73.021 -16.536 1.00 26.15 92 SER B C 1
ATOM 1593 O O . SER B 1 65 ? 10.028 -72.910 -15.837 1.00 25.90 92 SER B O 1
ATOM 1596 N N . LYS B 1 66 ? 11.461 -72.081 -17.386 1.00 26.93 93 LYS B N 1
ATOM 1597 C CA . LYS B 1 66 ? 10.774 -70.804 -17.581 1.00 28.01 93 LYS B CA 1
ATOM 1598 C C . LYS B 1 66 ? 10.647 -70.479 -19.072 1.00 28.15 93 LYS B C 1
ATOM 1599 O O . LYS B 1 66 ? 11.539 -70.817 -19.867 1.00 28.67 93 LYS B O 1
ATOM 1605 N N . ASN B 1 67 ? 9.533 -69.854 -19.450 1.00 27.88 94 ASN B N 1
ATOM 1606 C CA . ASN B 1 67 ? 9.370 -69.276 -20.782 1.00 28.31 94 ASN B CA 1
ATOM 1607 C C . ASN B 1 67 ? 9.119 -67.772 -20.652 1.00 28.21 94 ASN B C 1
ATOM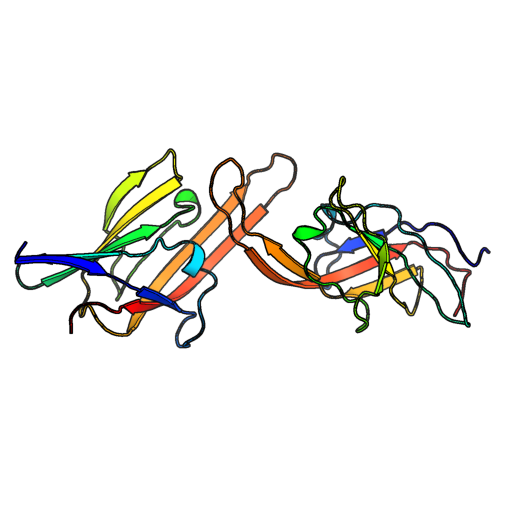 1608 O O . ASN B 1 67 ? 7.987 -67.339 -20.397 1.00 28.14 94 ASN B O 1
ATOM 1613 N N . THR B 1 68 ? 10.181 -66.979 -20.816 1.00 28.31 95 THR B N 1
ATOM 1614 C CA A THR B 1 68 ? 10.114 -65.517 -20.705 0.50 28.40 95 THR B CA 1
ATOM 1615 C CA B THR B 1 68 ? 10.054 -65.530 -20.664 0.50 28.21 95 THR B CA 1
ATOM 1616 C C . THR B 1 68 ? 9.173 -64.901 -21.745 1.00 28.12 95 THR B C 1
ATOM 1617 O O . THR B 1 68 ? 8.394 -63.993 -21.443 1.00 28.65 95 THR B O 1
ATOM 1624 N N . ALA B 1 69 ? 9.265 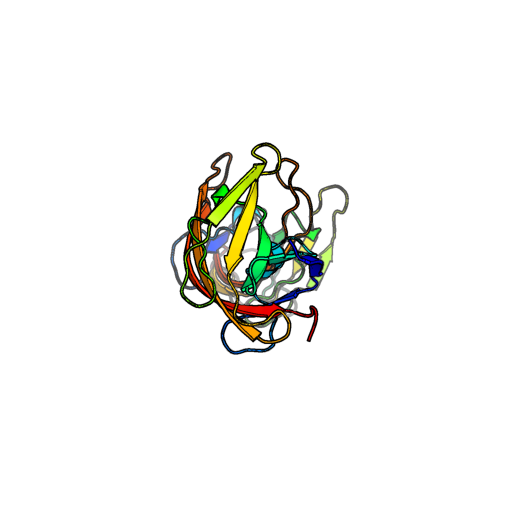-65.395 -22.977 1.00 27.74 96 ALA B N 1
ATOM 1625 C CA . ALA B 1 69 ? 8.435 -64.901 -24.083 1.00 27.39 96 ALA B CA 1
ATOM 1626 C C . ALA B 1 69 ? 6.936 -65.031 -23.793 1.00 27.07 96 ALA B C 1
ATOM 1627 O O . ALA B 1 69 ? 6.155 -64.122 -24.095 1.00 27.74 96 ALA B O 1
ATOM 1629 N N . LYS B 1 70 ? 6.550 -66.153 -23.187 1.00 26.03 97 LYS B N 1
ATOM 1630 C CA . LYS B 1 70 ? 5.147 -66.412 -22.874 1.00 24.92 97 LYS B CA 1
ATOM 1631 C C . LYS B 1 70 ? 4.780 -65.976 -21.457 1.00 23.36 97 LYS B C 1
ATOM 1632 O O . LYS B 1 70 ? 3.601 -66.003 -21.090 1.00 23.24 97 LYS B O 1
ATOM 1638 N N . ASP B 1 71 ? 5.790 -65.568 -20.683 1.00 22.17 98 ASP B N 1
ATOM 1639 C CA . ASP B 1 71 ? 5.637 -65.266 -19.248 1.00 20.96 98 ASP B CA 1
ATOM 1640 C C . ASP B 1 71 ? 5.033 -66.475 -18.528 1.00 20.58 98 ASP B C 1
ATOM 1641 O O . ASP B 1 71 ? 4.006 -66.365 -17.840 1.00 20.38 98 ASP B O 1
ATOM 1646 N N . GLU B 1 72 ? 5.670 -67.625 -18.724 1.00 19.72 99 GLU B N 1
ATOM 1647 C CA . GLU B 1 72 ? 5.250 -68.873 -18.088 1.00 19.34 99 GLU B CA 1
ATOM 1648 C C . GLU B 1 72 ? 6.421 -69.481 -17.328 1.00 18.79 99 GLU B C 1
ATOM 1649 O O . GLU B 1 72 ? 7.584 -69.178 -17.602 1.00 19.38 99 GLU B O 1
ATOM 1655 N N . ARG B 1 73 ? 6.105 -70.296 -16.331 1.00 17.95 100 ARG B N 1
ATOM 1656 C CA . ARG B 1 73 ? 7.096 -71.150 -15.702 1.00 17.69 100 ARG B CA 1
ATOM 1657 C C . ARG B 1 73 ? 6.472 -72.500 -15.379 1.00 17.65 100 ARG B C 1
ATOM 1658 O O . ARG B 1 73 ? 5.247 -72.619 -15.226 1.00 16.76 100 ARG B O 1
ATOM 1666 N N . THR B 1 74 ? 7.331 -73.511 -15.286 1.00 17.56 101 THR B N 1
ATOM 1667 C CA . THR B 1 74 ? 6.906 -74.856 -14.944 1.00 17.96 101 THR B CA 1
ATOM 1668 C C . THR B 1 74 ? 7.587 -75.265 -13.655 1.00 18.20 101 THR B C 1
ATOM 1669 O O . THR B 1 74 ? 8.816 -75.197 -13.552 1.00 18.87 101 THR B O 1
ATOM 1673 N N . SER B 1 75 ? 6.789 -75.687 -12.678 1.00 18.06 102 SER B N 1
ATOM 1674 C CA . SER B 1 75 ? 7.306 -76.111 -11.387 1.00 18.05 102 SER B CA 1
ATOM 1675 C C . SER B 1 75 ? 6.898 -77.533 -11.070 1.00 18.50 102 SER B C 1
ATOM 1676 O O . SER B 1 75 ? 5.807 -77.976 -11.446 1.00 17.51 102 SER B O 1
ATOM 1679 N N . GLU B 1 76 ? 7.801 -78.244 -10.397 1.00 18.57 103 GLU B N 1
ATOM 1680 C CA . GLU B 1 76 ? 7.564 -79.602 -9.934 1.00 19.31 103 GLU B CA 1
ATOM 1681 C C . GLU B 1 76 ? 7.273 -79.607 -8.433 1.00 18.58 103 GLU B C 1
ATOM 1682 O O . GLU B 1 76 ? 7.864 -78.844 -7.665 1.00 18.52 103 GLU B O 1
ATOM 1688 N N . PHE B 1 77 ? 6.358 -80.480 -8.032 1.00 18.16 104 PHE B N 1
ATOM 1689 C CA . PHE B 1 77 ? 5.967 -80.668 -6.636 1.00 18.08 104 PHE B CA 1
ATOM 1690 C C . PHE B 1 77 ? 5.822 -82.168 -6.388 1.00 18.52 104 PHE B C 1
ATOM 1691 O O . PHE B 1 77 ? 5.186 -82.870 -7.177 1.00 18.08 104 PHE B O 1
ATOM 1699 N N . GLU B 1 78 ? 6.395 -82.661 -5.294 1.00 19.14 105 GLU B N 1
ATOM 1700 C CA . GLU B 1 78 ? 6.070 -84.011 -4.848 1.00 20.34 105 GLU B CA 1
ATOM 1701 C C . GLU B 1 78 ? 4.704 -83.990 -4.189 1.00 20.51 105 GLU B C 1
ATOM 1702 O O . GLU B 1 78 ? 4.411 -83.106 -3.369 1.00 20.81 105 GLU B O 1
ATOM 1708 N N . VAL B 1 79 ? 3.869 -84.954 -4.563 1.00 20.50 106 VAL B N 1
ATOM 1709 C CA . VAL B 1 79 ? 2.514 -85.062 -4.022 1.00 20.81 106 VAL B CA 1
ATOM 1710 C C . VAL B 1 79 ? 2.230 -86.457 -3.468 1.00 21.02 106 VAL B C 1
ATOM 1711 O O . VAL B 1 79 ? 2.835 -87.433 -3.892 1.00 20.91 106 VAL B O 1
ATOM 1715 N N . SER B 1 80 ? 1.290 -86.537 -2.530 1.00 21.27 107 SER B N 1
ATOM 1716 C CA . SER B 1 80 ? 0.963 -87.805 -1.875 1.00 21.82 107 SER B CA 1
ATOM 1717 C C . SER B 1 80 ? 0.091 -88.721 -2.734 1.00 21.79 107 SER B C 1
ATOM 1718 O O . SER B 1 80 ? 0.002 -89.933 -2.482 1.00 22.62 107 SER B O 1
ATOM 1721 N N . LYS B 1 81 ? -0.559 -88.130 -3.733 1.00 21.52 108 LYS B N 1
ATOM 1722 C CA . LYS B 1 81 ? -1.511 -88.828 -4.5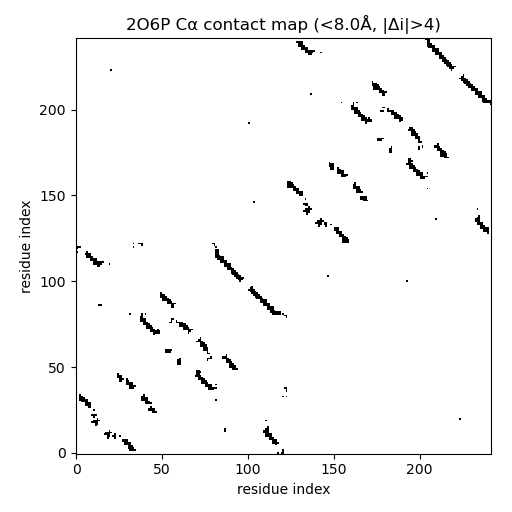93 1.00 21.42 108 LYS B CA 1
ATOM 1723 C C . LYS B 1 81 ? -1.717 -88.027 -5.877 1.00 21.29 108 LYS B C 1
ATOM 1724 O O . LYS B 1 81 ? -1.471 -86.823 -5.915 1.00 21.32 108 LYS B O 1
ATOM 1730 N N . LEU B 1 82 ? -2.169 -88.705 -6.926 1.00 21.27 109 LEU B N 1
ATOM 1731 C CA . LEU B 1 82 ? -2.386 -88.060 -8.218 1.00 21.22 109 LEU B CA 1
ATOM 1732 C C . LEU B 1 82 ? -3.861 -87.917 -8.563 1.00 21.34 109 LEU B C 1
ATOM 1733 O O . LEU B 1 82 ? -4.212 -87.425 -9.629 1.00 21.01 109 LEU B O 1
ATOM 1738 N N . ASN B 1 83 ? -4.715 -88.358 -7.643 1.00 21.81 110 ASN B N 1
ATOM 1739 C CA . ASN B 1 83 ? -6.144 -88.239 -7.796 1.00 22.73 110 ASN B CA 1
ATOM 1740 C C . ASN B 1 83 ? -6.762 -87.807 -6.473 1.00 22.53 110 ASN B C 1
ATOM 1741 O O . ASN B 1 83 ? -6.545 -88.441 -5.446 1.00 24.04 110 ASN B O 1
ATOM 1746 N N . GLY B 1 84 ? -7.535 -86.729 -6.515 1.00 22.19 111 GLY B N 1
ATOM 1747 C CA . GLY B 1 84 ? -8.169 -86.187 -5.323 1.00 21.88 111 GLY B CA 1
ATOM 1748 C C . GLY B 1 84 ? -7.736 -84.761 -5.040 1.00 21.26 111 GLY B C 1
ATOM 1749 O O . GLY B 1 84 ? -7.038 -84.137 -5.847 1.00 20.88 111 GLY B O 1
ATOM 1750 N N . LYS B 1 85 ? -8.167 -84.249 -3.891 1.00 20.75 112 LYS B N 1
ATOM 1751 C CA . LYS B 1 85 ? -7.897 -82.871 -3.493 1.00 20.54 112 LYS B CA 1
ATOM 1752 C C . LYS B 1 85 ? -6.627 -82.737 -2.663 1.00 19.77 112 LYS B C 1
ATOM 1753 O O . LYS B 1 85 ? -6.415 -83.473 -1.691 1.00 20.40 112 LYS B O 1
ATOM 1759 N N . ILE B 1 86 ? -5.789 -81.778 -3.047 1.00 19.28 113 ILE B N 1
ATOM 1760 C CA . ILE B 1 86 ? -4.591 -81.444 -2.288 1.00 18.52 113 ILE B CA 1
ATOM 1761 C C . ILE B 1 86 ? -4.502 -79.920 -2.155 1.00 18.41 113 ILE B C 1
ATOM 1762 O O . ILE B 1 86 ? -4.662 -79.194 -3.141 1.00 18.24 113 ILE B O 1
ATOM 1767 N N . ASP B 1 87 ? -4.250 -79.439 -0.939 1.00 18.30 114 ASP B N 1
ATOM 1768 C CA . ASP B 1 87 ? -4.221 -77.992 -0.719 1.00 18.43 114 ASP B CA 1
ATOM 1769 C C . ASP B 1 87 ? -2.853 -77.420 -1.069 1.00 18.01 114 ASP B C 1
ATOM 1770 O O . ASP B 1 87 ? -1.836 -78.116 -1.019 1.00 18.11 114 ASP B O 1
ATOM 1775 N N . GLY B 1 88 ? -2.864 -76.148 -1.445 1.00 17.29 115 GLY B N 1
ATOM 1776 C CA . GLY B 1 88 ? -1.650 -75.407 -1.730 1.00 16.61 115 GLY B CA 1
ATOM 1777 C C . GLY B 1 88 ? -1.800 -73.934 -1.382 1.00 16.59 115 GLY B C 1
ATOM 1778 O O . GLY B 1 88 ? -2.814 -73.514 -0.782 1.00 16.39 115 GLY B O 1
ATOM 1779 N N . LYS B 1 89 ? -0.779 -73.154 -1.747 1.00 16.30 116 LYS B N 1
ATOM 1780 C CA . LYS B 1 89 ? -0.763 -71.714 -1.477 1.00 16.49 116 LYS B CA 1
ATOM 1781 C C . LYS B 1 89 ? -0.130 -70.979 -2.640 1.00 15.81 116 LYS B C 1
ATOM 1782 O O . LYS B 1 89 ? 0.619 -71.564 -3.414 1.00 15.70 116 LYS B O 1
ATOM 1788 N N . ILE B 1 90 ? -0.461 -69.702 -2.761 1.00 15.50 117 ILE B N 1
ATOM 1789 C CA . ILE B 1 90 ? 0.015 -68.877 -3.857 1.00 16.29 117 ILE B CA 1
ATOM 1790 C C . ILE B 1 90 ? 0.132 -67.422 -3.383 1.00 16.45 117 ILE B C 1
ATOM 1791 O O . ILE B 1 90 ? -0.741 -66.924 -2.660 1.00 16.81 117 ILE B O 1
ATOM 1796 N N . ASP B 1 91 ? 1.235 -66.774 -3.757 1.00 16.77 118 ASP B N 1
ATOM 1797 C CA . ASP B 1 91 ? 1.474 -65.367 -3.454 1.00 17.14 118 ASP B CA 1
ATOM 1798 C C . ASP B 1 91 ? 1.417 -64.613 -4.777 1.00 16.95 118 ASP B C 1
ATOM 1799 O O . ASP B 1 91 ? 2.036 -65.035 -5.745 1.00 16.68 118 ASP B O 1
ATOM 1804 N N . VAL B 1 92 ? 0.661 -63.517 -4.818 1.00 16.84 119 VAL B N 1
ATOM 1805 C CA . VAL B 1 92 ? 0.442 -62.786 -6.070 1.00 17.43 119 VAL B CA 1
ATOM 1806 C C . VAL B 1 92 ? 0.807 -61.323 -5.870 1.00 17.78 119 VAL B C 1
ATOM 1807 O O . VAL B 1 92 ? 0.392 -60.704 -4.889 1.00 17.98 119 VAL B O 1
ATOM 1811 N N . TYR B 1 93 ? 1.616 -60.821 -6.834 1.00 18.48 120 TYR B N 1
ATOM 1812 C CA . TYR B 1 93 ? 1.967 -59.425 -6.626 1.00 18.91 120 TYR B CA 1
ATOM 1813 C C . TYR B 1 93 ? 2.004 -58.675 -7.939 1.00 19.51 120 TYR B C 1
ATOM 1814 O O . TYR B 1 93 ? 2.760 -59.048 -8.837 1.00 18.95 120 TYR B O 1
ATOM 1823 N N . ILE B 1 94 ? 1.252 -57.684 -8.221 1.00 20.39 121 ILE B N 1
ATOM 1824 C CA . ILE B 1 94 ? 1.201 -56.939 -9.477 1.00 22.07 121 ILE B CA 1
ATOM 1825 C C . ILE B 1 94 ? 1.479 -55.469 -9.181 1.00 23.35 121 ILE B C 1
ATOM 1826 O O . ILE B 1 94 ? 0.881 -54.883 -8.275 1.00 22.99 121 ILE B O 1
ATOM 1831 N N . ASP B 1 95 ? 2.396 -54.887 -9.949 1.00 25.20 122 ASP B N 1
ATOM 1832 C CA . ASP B 1 95 ? 2.726 -53.471 -9.832 1.00 27.09 122 ASP B CA 1
ATOM 1833 C C . ASP B 1 95 ? 3.061 -52.981 -11.235 1.00 27.78 122 ASP B C 1
ATOM 1834 O O . ASP B 1 95 ? 4.225 -52.889 -11.623 1.00 28.50 122 ASP B O 1
ATOM 1839 N N . GLU B 1 96 ? 2.022 -52.664 -12.000 1.00 28.26 123 GLU B N 1
ATOM 1840 C CA . GLU B 1 96 ? 2.195 -52.181 -13.365 1.00 28.88 123 GLU B CA 1
ATOM 1841 C C . GLU B 1 96 ? 0.907 -52.327 -14.169 1.00 29.40 123 GLU B C 1
ATOM 1842 O O . GLU B 1 96 ? -0.164 -52.557 -13.607 1.00 30.06 123 GLU B O 1
ATOM 1848 N N . LYS B 1 97 ? 1.016 -52.187 -15.486 0.00 20.00 124 LYS B N 1
ATOM 1849 C CA . LYS B 1 97 ? 2.292 -51.884 -16.121 0.00 20.00 124 LYS B CA 1
ATOM 1850 C C . LYS B 1 97 ? 2.285 -50.463 -16.673 0.00 20.00 124 LYS B C 1
ATOM 1851 O O . LYS B 1 97 ? 2.751 -50.216 -17.785 0.00 20.00 124 LYS B O 1
ATOM 1857 N N . VAL B 1 98 ? 1.752 -49.533 -15.888 0.00 20.00 125 VAL B N 1
ATOM 1858 C CA . VAL B 1 98 ? 1.661 -48.140 -16.308 0.00 20.00 125 VAL B CA 1
ATOM 1859 C C . VAL B 1 98 ? 1.030 -48.047 -17.692 0.00 20.00 125 VAL B C 1
ATOM 1860 O O . VAL B 1 98 ? -0.043 -48.598 -17.934 0.00 20.00 125 VAL B O 1
ATOM 1864 N N . ASN B 1 99 ? 1.705 -47.348 -18.598 0.00 20.00 126 ASN B N 1
ATOM 1865 C CA . ASN B 1 99 ? 1.232 -47.217 -19.970 0.00 20.00 126 ASN B CA 1
ATOM 1866 C C . ASN B 1 99 ? 0.001 -46.325 -20.100 0.00 20.00 126 ASN B C 1
ATOM 1867 O O . ASN B 1 99 ? -0.285 -45.807 -21.180 0.00 20.00 126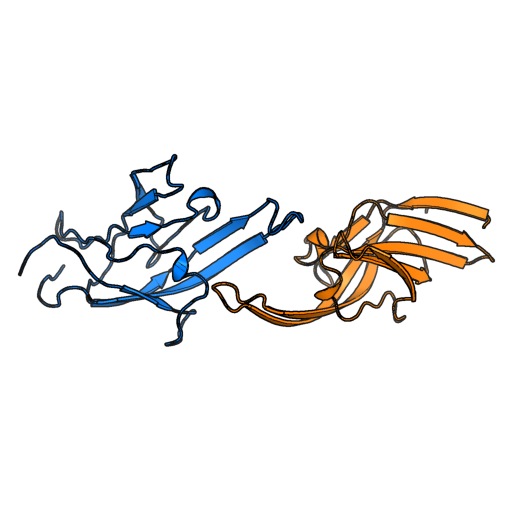 ASN B O 1
ATOM 1872 N N . GLY B 1 100 ? -0.726 -46.147 -19.002 0.00 28.86 127 GLY B N 1
ATOM 1873 C CA . GLY B 1 100 ? -1.923 -45.326 -19.023 0.00 28.94 127 GLY B CA 1
ATOM 1874 C C . GLY B 1 100 ? -2.839 -45.603 -17.847 0.00 28.95 127 GLY B C 1
ATOM 1875 O O . GLY B 1 100 ? -3.810 -44.881 -17.621 0.00 29.35 127 GLY B O 1
ATOM 1876 N N . LYS B 1 101 ? -2.527 -46.653 -17.095 0.00 21.56 128 LYS B N 1
ATOM 1877 C CA . LYS B 1 101 ? -3.326 -47.028 -15.934 0.00 21.61 128 LYS B CA 1
ATOM 1878 C C . LYS B 1 101 ? -2.514 -47.870 -14.956 0.00 22.91 128 LYS B C 1
ATOM 1879 O O . LYS B 1 101 ? -2.003 -48.932 -15.311 0.00 22.57 128 LYS B O 1
ATOM 1885 N N . PRO B 1 102 ? -2.400 -47.388 -13.722 1.00 34.91 129 PRO B N 1
ATOM 1886 C CA . PRO B 1 102 ? -1.645 -48.098 -12.685 1.00 34.51 129 PRO B CA 1
ATOM 1887 C C . PRO B 1 102 ? -2.460 -49.226 -12.061 1.00 33.75 129 PRO B C 1
ATOM 1888 O O . PRO B 1 102 ? -3.583 -48.999 -11.612 1.00 34.04 129 PRO B O 1
ATOM 1892 N N . PHE B 1 103 ? -1.893 -50.428 -12.036 1.00 32.61 130 PHE B N 1
ATOM 1893 C CA . PHE B 1 103 ? -2.573 -51.585 -11.463 1.00 31.46 130 PHE B CA 1
ATOM 1894 C C . PHE B 1 103 ? -1.747 -52.118 -10.303 1.00 30.47 130 PHE B C 1
ATOM 1895 O O . PHE B 1 103 ? -0.541 -52.346 -10.437 1.00 30.73 130 PHE B O 1
ATOM 1903 N N . LYS B 1 104 ? -2.391 -52.290 -9.153 1.00 28.79 131 LYS B N 1
ATOM 1904 C CA . LYS B 1 104 ? -1.696 -52.775 -7.970 1.00 27.02 131 LYS B CA 1
ATOM 1905 C C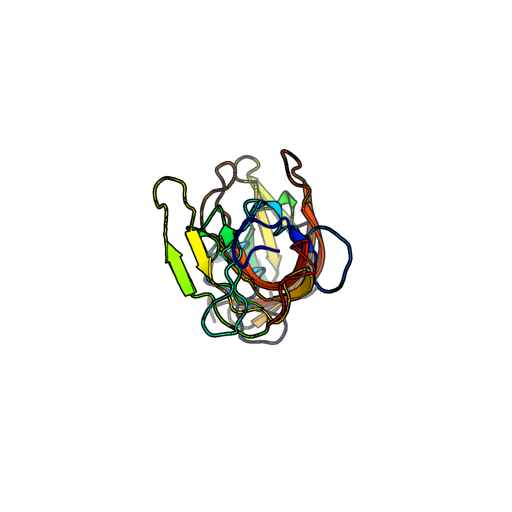 . LYS B 1 104 ? -2.464 -53.930 -7.334 1.00 24.97 131 LYS B C 1
ATOM 1906 O O . LYS B 1 104 ? -3.693 -53.880 -7.225 1.00 24.71 131 LYS B O 1
ATOM 1912 N N . TYR B 1 105 ? -1.733 -54.976 -6.945 1.00 22.09 132 TYR B N 1
ATOM 1913 C CA . TYR B 1 105 ? -2.333 -56.173 -6.356 1.00 19.88 132 TYR B CA 1
ATOM 1914 C C . TYR B 1 105 ? -1.328 -56.872 -5.462 1.00 19.11 132 TYR B C 1
ATOM 1915 O O . TYR B 1 105 ? -0.212 -57.144 -5.888 1.00 18.09 132 TYR B O 1
ATOM 1924 N N . ASP B 1 106 ? -1.722 -57.166 -4.227 1.00 17.80 133 ASP B N 1
ATOM 1925 C CA . ASP B 1 106 ? -0.809 -57.777 -3.265 1.00 17.77 133 ASP B CA 1
ATOM 1926 C C . ASP B 1 106 ? -1.623 -58.672 -2.347 1.00 17.28 133 ASP B C 1
ATOM 1927 O O . ASP B 1 106 ? -2.235 -58.202 -1.384 1.00 17.48 133 ASP B O 1
ATOM 1932 N N . HIS B 1 107 ? -1.625 -59.965 -2.661 1.00 16.74 134 HIS B N 1
ATOM 1933 C CA . HIS B 1 107 ? -2.4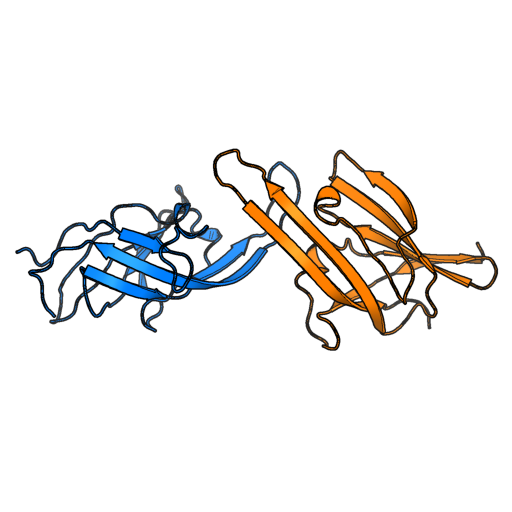64 -60.918 -1.938 1.00 16.30 134 HIS B CA 1
ATOM 1934 C C . HIS B 1 107 ? -1.816 -62.279 -1.792 1.00 16.45 134 HIS B C 1
ATOM 1935 O O . HIS B 1 107 ? -0.899 -62.633 -2.549 1.00 16.01 134 HIS B O 1
ATOM 1942 N N . HIS B 1 108 ? -2.292 -63.023 -0.793 1.00 15.56 135 HIS B N 1
ATOM 1943 C CA . HIS B 1 108 ? -1.716 -64.305 -0.418 1.00 15.48 135 HIS B CA 1
ATOM 1944 C C . HIS B 1 108 ? -2.872 -65.244 -0.136 1.00 15.74 135 HIS B C 1
ATOM 1945 O O . HIS B 1 108 ? -3.728 -64.938 0.697 1.00 16.56 135 HIS B O 1
ATOM 1952 N N . TYR B 1 109 ? -2.902 -66.371 -0.843 1.00 15.52 136 TYR B N 1
ATOM 1953 C CA . TYR B 1 109 ? -4.058 -67.258 -0.782 1.00 15.72 136 TYR B CA 1
ATOM 1954 C C . TYR B 1 109 ? -3.728 -68.711 -0.524 1.00 16.19 136 TYR B C 1
ATOM 1955 O O . TYR B 1 109 ? -2.712 -69.224 -0.998 1.00 15.71 136 TYR B O 1
ATOM 1964 N N . ASN B 1 110 ? -4.633 -69.381 0.182 1.00 16.48 137 ASN B N 1
ATOM 1965 C CA . ASN B 1 110 ? -4.753 -70.827 0.131 1.00 16.70 137 ASN B CA 1
ATOM 1966 C C . ASN B 1 110 ? -5.619 -71.207 -1.073 1.00 16.49 137 ASN B C 1
ATOM 1967 O O . ASN B 1 110 ? -6.558 -70.477 -1.417 1.00 16.31 137 ASN B O 1
ATOM 1972 N N . ILE B 1 111 ? -5.290 -72.322 -1.718 1.00 16.14 138 ILE B N 1
ATOM 1973 C CA . ILE B 1 111 ? -6.089 -72.856 -2.830 1.00 16.35 138 ILE B CA 1
ATOM 1974 C C . ILE B 1 111 ? -6.186 -74.371 -2.692 1.00 16.62 138 ILE B C 1
ATOM 1975 O O . ILE B 1 111 ? -5.403 -74.970 -1.950 1.00 16.62 138 ILE B O 1
ATOM 1980 N N . THR B 1 112 ? -7.133 -74.984 -3.407 1.00 17.20 139 THR B N 1
ATOM 1981 C CA . THR B 1 112 ? -7.281 -76.440 -3.397 1.00 17.94 139 THR B CA 1
ATOM 1982 C C . THR B 1 112 ? -7.178 -76.957 -4.820 1.00 17.95 139 THR B C 1
ATOM 1983 O O . THR B 1 112 ? -7.915 -76.522 -5.705 1.00 18.28 139 THR B O 1
ATOM 1987 N N . TYR B 1 113 ? -6.217 -77.848 -5.042 1.00 16.69 140 TYR B N 1
ATOM 1988 C CA . TYR B 1 113 ? -6.084 -78.522 -6.324 1.00 17.26 140 TYR B CA 1
ATOM 1989 C C . TYR B 1 113 ? -6.956 -79.769 -6.341 1.00 17.80 140 TYR B C 1
ATOM 1990 O O . TYR B 1 113 ? -6.964 -80.534 -5.383 1.00 18.03 140 TYR B O 1
ATOM 1999 N N . LYS B 1 114 ? -7.690 -79.957 -7.432 1.00 18.63 141 LYS B N 1
ATOM 2000 C CA . LYS B 1 114 ? -8.377 -81.217 -7.661 1.00 20.21 141 LYS B CA 1
ATOM 2001 C C . LYS B 1 114 ? -7.725 -81.918 -8.843 1.00 20.09 141 LYS B C 1
ATOM 2002 O O . LYS B 1 114 ? -7.902 -81.504 -9.989 1.00 19.63 141 LYS B O 1
ATOM 2008 N N . PHE B 1 115 ? -6.947 -82.953 -8.535 1.00 20.57 142 PHE B N 1
ATOM 2009 C CA . PHE B 1 115 ? -6.227 -83.725 -9.539 1.00 21.81 142 PHE B CA 1
ATOM 2010 C C . PHE B 1 115 ? -7.060 -84.915 -9.982 1.00 22.97 142 PHE B C 1
ATOM 2011 O O . PHE B 1 115 ? -7.669 -85.616 -9.154 1.00 23.34 142 PHE B O 1
ATOM 2019 N N . ASN B 1 116 ? -7.068 -85.137 -11.288 1.00 24.74 143 ASN B N 1
ATOM 2020 C CA . ASN B 1 116 ? -7.866 -86.191 -11.888 1.00 26.57 143 ASN B CA 1
ATOM 2021 C C . ASN B 1 116 ? -6.985 -87.193 -12.624 1.00 27.42 143 ASN B C 1
ATOM 2022 O O . ASN B 1 116 ? -7.312 -87.632 -13.726 1.00 27.76 143 ASN B O 1
ATOM 2027 N N . GLY B 1 117 ? -5.863 -87.548 -12.003 1.00 28.25 144 GLY B N 1
ATOM 2028 C CA . GLY B 1 117 ? -4.918 -88.486 -12.597 1.00 30.22 144 GLY B CA 1
ATOM 2029 C C . GLY B 1 117 ? -5.150 -89.916 -12.148 1.00 31.83 144 GLY B C 1
ATOM 2030 O O . GLY B 1 117 ? -6.255 -90.252 -11.704 1.00 32.00 144 GLY B O 1
ATOM 2031 N N . PRO B 1 118 ? -4.111 -90.767 -12.269 1.00 33.12 145 PRO B N 1
ATOM 2032 C CA . PRO B 1 118 ? -4.138 -92.180 -11.863 1.00 34.27 145 PRO B CA 1
ATOM 2033 C C . PRO B 1 118 ? -4.549 -92.371 -10.407 1.00 35.36 145 PRO B C 1
ATOM 2034 O O . PRO B 1 118 ? -4.145 -91.589 -9.535 1.00 35.31 145 PRO B O 1
ATOM 2038 N N . THR B 1 119 ? -5.335 -93.413 -10.150 1.00 36.64 146 THR B N 1
ATOM 2039 C CA . THR B 1 119 ? -5.771 -93.736 -8.790 1.00 37.95 146 THR B CA 1
ATOM 2040 C C . THR B 1 119 ? -5.298 -95.119 -8.339 1.00 38.42 146 THR B C 1
ATOM 2041 O O . THR B 1 119 ? -4.491 -95.765 -9.015 1.00 39.13 146 THR B O 1
#